Protein AF-A0A7J4ENN1-F1 (afdb_monomer_lite)

Radius of gyration: 19.45 Å; chains: 1; bounding box: 47×39×55 Å

Structure (mmCIF, N/CA/C/O backbone):
data_AF-A0A7J4ENN1-F1
#
_entry.id   AF-A0A7J4ENN1-F1
#
loop_
_atom_site.group_PDB
_atom_site.id
_atom_site.type_symbol
_atom_site.label_atom_id
_atom_site.label_alt_id
_atom_site.label_comp_id
_atom_site.label_asym_id
_atom_site.label_entity_id
_atom_site.label_seq_id
_atom_site.pdbx_PDB_ins_code
_atom_site.Cartn_x
_atom_site.Cartn_y
_atom_site.Cartn_z
_atom_site.occupancy
_atom_site.B_iso_or_equiv
_atom_site.auth_seq_id
_atom_site.auth_comp_id
_atom_site.auth_asym_id
_atom_site.auth_atom_id
_atom_site.pdbx_PDB_model_num
ATOM 1 N N . MET A 1 1 ? 5.632 -12.727 13.929 1.00 75.38 1 MET A N 1
ATOM 2 C CA . MET A 1 1 ? 5.053 -11.581 14.674 1.00 75.38 1 MET A CA 1
ATOM 3 C C . MET A 1 1 ? 4.356 -10.708 13.651 1.00 75.38 1 MET A C 1
ATOM 5 O O . MET A 1 1 ? 4.963 -10.473 12.619 1.00 75.38 1 MET A O 1
ATOM 9 N N . VAL A 1 2 ? 3.107 -10.293 13.885 1.00 87.56 2 VAL A N 1
ATOM 10 C CA . VAL A 1 2 ? 2.364 -9.481 12.907 1.00 87.56 2 VAL A CA 1
ATOM 11 C C . VAL A 1 2 ? 2.949 -8.071 12.852 1.00 87.56 2 VAL A C 1
ATOM 13 O O . VAL A 1 2 ? 2.954 -7.356 13.856 1.00 87.56 2 VAL A O 1
ATOM 16 N N . GLU A 1 3 ? 3.435 -7.680 11.679 1.00 94.19 3 GLU A N 1
ATOM 17 C CA . GLU A 1 3 ? 3.900 -6.323 11.399 1.00 94.19 3 GLU A CA 1
ATOM 18 C C . GLU A 1 3 ? 2.775 -5.477 10.793 1.00 94.19 3 GLU A C 1
ATOM 20 O O . GLU A 1 3 ? 1.912 -5.980 10.073 1.00 94.19 3 GLU A O 1
ATOM 25 N N . ILE A 1 4 ? 2.760 -4.184 11.121 1.00 94.75 4 ILE A N 1
ATOM 26 C CA . ILE A 1 4 ? 1.664 -3.270 10.779 1.00 94.75 4 ILE A CA 1
ATOM 27 C C . ILE A 1 4 ? 1.896 -2.699 9.377 1.00 94.75 4 ILE A C 1
ATOM 29 O O . ILE A 1 4 ? 2.812 -1.898 9.196 1.00 94.75 4 ILE A O 1
ATOM 33 N N . GLY A 1 5 ? 1.036 -3.060 8.421 1.00 92.81 5 GLY A N 1
ATOM 34 C CA . GLY A 1 5 ? 1.006 -2.472 7.078 1.00 92.81 5 GLY A CA 1
ATOM 35 C C . GLY A 1 5 ? 0.068 -1.267 6.993 1.00 92.81 5 GLY A C 1
ATOM 36 O O . GLY A 1 5 ? 0.469 -0.194 6.535 1.00 92.81 5 GLY A O 1
ATOM 37 N N . ARG A 1 6 ? -1.170 -1.421 7.490 1.00 94.12 6 ARG A N 1
ATOM 38 C CA . ARG A 1 6 ? -2.202 -0.364 7.572 1.00 94.12 6 ARG A CA 1
ATOM 39 C C . ARG A 1 6 ? -3.059 -0.525 8.830 1.00 94.12 6 ARG A C 1
ATOM 41 O O . ARG A 1 6 ? -3.143 -1.624 9.380 1.00 94.12 6 ARG A O 1
ATOM 48 N N . VAL A 1 7 ? -3.694 0.559 9.284 1.00 94.75 7 VAL A N 1
ATOM 49 C CA . VAL A 1 7 ? -4.575 0.560 10.465 1.00 94.75 7 VAL A CA 1
ATOM 50 C C . VAL A 1 7 ? -5.894 1.253 10.143 1.00 94.75 7 VAL A C 1
ATOM 52 O O . VAL A 1 7 ? -5.899 2.399 9.718 1.00 94.75 7 VAL A O 1
ATOM 55 N N . PHE A 1 8 ? -7.008 0.583 10.415 1.00 93.62 8 PHE A N 1
ATOM 56 C CA . PHE A 1 8 ? -8.352 1.145 10.329 1.00 93.62 8 PHE A CA 1
ATOM 57 C C . PHE A 1 8 ? -8.916 1.322 11.735 1.00 93.62 8 PHE A C 1
ATOM 59 O O . PHE A 1 8 ? -8.954 0.367 12.518 1.00 93.62 8 PHE A O 1
ATOM 66 N N . PHE A 1 9 ? -9.326 2.543 12.065 1.00 91.62 9 PHE A N 1
ATOM 67 C CA . PHE A 1 9 ? -9.864 2.889 13.377 1.00 91.62 9 PHE A CA 1
ATOM 68 C C . PHE A 1 9 ? -11.388 2.808 13.369 1.00 91.62 9 PHE A C 1
ATOM 70 O O . PHE A 1 9 ? -12.033 3.322 12.460 1.00 91.62 9 PHE A O 1
ATOM 77 N N . TYR A 1 10 ? -11.956 2.203 14.410 1.00 88.44 10 TYR A N 1
ATOM 78 C CA . TYR A 1 10 ? -13.399 2.125 14.622 1.00 88.44 10 TYR A CA 1
ATOM 79 C C . TYR A 1 10 ? -13.702 2.807 15.963 1.00 88.44 10 TYR A C 1
ATOM 81 O O . TYR A 1 10 ? -13.687 2.138 17.006 1.00 88.44 10 TYR A O 1
ATOM 89 N N . PRO A 1 11 ? -13.856 4.146 15.966 1.00 78.75 11 PRO A N 1
ATOM 90 C CA . PRO A 1 11 ? -14.227 4.877 17.171 1.00 78.75 11 PRO A CA 1
ATOM 91 C C . PRO A 1 11 ? -15.642 4.494 17.633 1.00 78.75 11 PRO A C 1
ATOM 93 O O . PRO A 1 11 ? -16.428 3.938 16.864 1.00 78.75 11 PRO A O 1
ATOM 96 N N . GLU A 1 12 ? -15.953 4.760 18.902 1.00 77.44 12 GLU A N 1
ATOM 97 C CA . GLU A 1 12 ? -17.302 4.560 19.446 1.00 77.44 12 GLU A CA 1
ATOM 98 C C . GLU A 1 12 ? -18.252 5.712 19.050 1.00 77.44 12 GLU A C 1
ATOM 100 O O . GLU A 1 12 ? -18.162 6.269 17.958 1.00 77.44 12 GLU A O 1
ATOM 105 N N . LYS A 1 13 ? -19.208 6.064 19.926 1.00 69.50 13 LYS A N 1
ATOM 106 C CA . LYS A 1 13 ? -20.207 7.117 19.686 1.00 69.50 13 LYS A CA 1
ATOM 107 C C . LYS A 1 13 ? -19.583 8.493 19.440 1.00 69.50 13 LYS A C 1
ATOM 109 O O . LYS A 1 13 ? -20.187 9.300 18.740 1.00 69.50 13 LYS A O 1
ATOM 114 N N . ASP A 1 14 ? -18.405 8.755 20.005 1.00 77.94 14 ASP A N 1
ATOM 115 C CA . ASP A 1 14 ? -17.613 9.949 19.730 1.00 77.94 14 ASP A CA 1
ATOM 116 C C . ASP A 1 14 ? -16.325 9.582 18.975 1.00 77.94 14 ASP A C 1
ATOM 118 O O . ASP A 1 14 ? -15.727 8.528 19.196 1.00 77.94 14 ASP A O 1
ATOM 122 N N . LYS A 1 15 ? -15.874 10.461 18.069 1.00 79.88 15 LYS A N 1
ATOM 123 C CA . LYS A 1 15 ? -14.649 10.233 17.280 1.00 79.88 15 LYS A CA 1
ATOM 124 C C . LYS A 1 15 ? -13.360 10.263 18.126 1.00 79.88 15 LYS A C 1
ATOM 126 O O . LYS A 1 15 ? -12.289 9.905 17.638 1.00 79.88 15 LYS A O 1
ATOM 131 N N . ARG A 1 16 ? -13.466 10.676 19.395 1.00 82.00 16 ARG A N 1
ATOM 132 C CA . ARG A 1 16 ? -12.363 10.840 20.355 1.00 82.00 16 ARG A CA 1
ATOM 133 C C . ARG A 1 16 ? -12.063 9.560 21.136 1.00 82.00 16 ARG A C 1
ATOM 135 O O . ARG A 1 16 ? -10.997 9.481 21.748 1.00 82.00 16 ARG A O 1
ATOM 142 N N . THR A 1 17 ? -12.952 8.570 21.097 1.00 84.75 17 THR A N 1
ATOM 143 C CA . THR A 1 17 ? -12.864 7.334 21.876 1.00 84.75 17 THR A CA 1
ATOM 144 C C . THR A 1 17 ? -12.656 6.134 20.964 1.00 84.75 17 THR A C 1
ATOM 146 O O . THR A 1 17 ? -13.520 5.761 20.175 1.00 84.75 17 THR A O 1
ATOM 149 N N . LEU A 1 18 ? -11.493 5.497 21.095 1.00 86.38 18 LEU A N 1
ATOM 150 C CA . LEU A 1 18 ? -11.112 4.302 20.352 1.00 86.38 18 LEU A CA 1
ATOM 151 C C . LEU A 1 18 ? -11.331 3.052 21.208 1.00 86.38 18 LEU A C 1
ATOM 153 O O . LEU A 1 18 ? -10.805 2.961 22.314 1.00 86.38 18 LEU A O 1
ATOM 157 N N . ASN A 1 19 ? -12.038 2.059 20.671 1.00 88.06 19 ASN A N 1
ATOM 158 C CA . ASN A 1 19 ? -12.215 0.749 21.314 1.00 88.06 19 ASN A CA 1
ATOM 159 C C . ASN A 1 19 ? -11.665 -0.392 20.443 1.00 88.06 19 ASN A C 1
ATOM 161 O O . ASN A 1 19 ? -10.994 -1.305 20.931 1.00 88.06 19 ASN A O 1
ATOM 165 N N . LYS A 1 20 ? -11.879 -0.300 19.127 1.00 91.62 20 LYS A N 1
ATOM 166 C CA . LYS A 1 20 ? -11.462 -1.317 18.164 1.00 91.62 20 LYS A CA 1
ATOM 167 C C . LYS A 1 20 ? -10.619 -0.705 17.055 1.00 91.62 20 LYS A C 1
ATOM 169 O O . LYS A 1 20 ? -10.899 0.378 16.546 1.00 91.62 20 LYS A O 1
ATOM 174 N N . LEU A 1 21 ? -9.614 -1.457 16.629 1.00 93.75 21 LEU A N 1
ATOM 175 C CA . LEU A 1 21 ? -8.883 -1.194 15.398 1.00 93.75 21 LEU A CA 1
ATOM 176 C C . LEU A 1 21 ? -8.700 -2.485 14.601 1.00 93.75 21 LEU A C 1
ATOM 178 O O . LEU A 1 21 ? -8.684 -3.582 15.160 1.00 93.75 21 LEU A O 1
ATOM 182 N N . THR A 1 22 ? -8.557 -2.344 13.290 1.00 95.56 22 THR A N 1
ATOM 183 C CA . THR A 1 22 ? -8.147 -3.431 12.399 1.00 95.56 22 THR A CA 1
ATOM 184 C C . THR A 1 22 ? -6.773 -3.120 11.834 1.00 95.56 22 THR A C 1
ATOM 186 O O . THR A 1 22 ? -6.542 -2.017 11.353 1.00 95.56 22 THR A O 1
ATOM 189 N N . VAL A 1 23 ? -5.861 -4.082 11.896 1.00 96.38 23 VAL A N 1
ATOM 190 C CA . VAL A 1 23 ? -4.513 -3.982 11.331 1.00 96.38 23 VAL A CA 1
ATOM 191 C C . VAL A 1 23 ? -4.427 -4.911 10.138 1.00 96.38 23 VAL A C 1
ATOM 193 O O . VAL A 1 23 ? -4.571 -6.116 10.314 1.00 96.38 23 VAL A O 1
ATOM 196 N N . VAL A 1 24 ? -4.163 -4.365 8.955 1.00 96.81 24 VAL A N 1
ATOM 197 C CA . VAL A 1 24 ? -3.751 -5.161 7.791 1.00 96.81 24 VAL A CA 1
ATOM 198 C C . VAL A 1 24 ? -2.256 -5.423 7.910 1.00 96.81 24 VAL A C 1
ATOM 200 O O . VAL A 1 24 ? -1.486 -4.509 8.239 1.00 96.81 24 VAL A O 1
ATOM 203 N N . THR A 1 25 ? -1.852 -6.675 7.706 1.00 96.94 25 THR A N 1
ATOM 204 C CA . THR A 1 25 ? -0.452 -7.068 7.887 1.00 96.94 25 THR A CA 1
ATOM 205 C C . THR A 1 25 ? 0.441 -6.447 6.814 1.00 96.94 25 THR A C 1
ATOM 207 O O . THR A 1 25 ? 0.027 -6.256 5.672 1.00 96.94 25 THR A O 1
ATOM 210 N N . LEU A 1 26 ? 1.680 -6.121 7.182 1.00 96.75 26 LEU A N 1
ATOM 211 C CA . LEU A 1 26 ? 2.666 -5.624 6.223 1.00 96.75 26 LEU A CA 1
ATOM 212 C C . LEU A 1 26 ? 2.965 -6.666 5.135 1.00 96.75 26 LEU A C 1
ATOM 214 O O . LEU A 1 26 ? 3.019 -6.333 3.959 1.00 96.75 26 LEU A O 1
ATOM 218 N N . GLU A 1 27 ? 3.086 -7.933 5.527 1.00 96.19 27 GLU A N 1
ATOM 219 C CA . GLU A 1 27 ? 3.383 -9.029 4.606 1.00 96.19 27 GLU A CA 1
ATOM 220 C C . GLU A 1 27 ? 2.311 -9.180 3.517 1.00 96.19 27 GLU A C 1
ATOM 222 O O . GLU A 1 27 ? 2.652 -9.287 2.338 1.00 96.19 27 GLU A O 1
ATOM 227 N N . CYS A 1 28 ? 1.018 -9.162 3.871 1.00 96.50 28 CYS A N 1
ATOM 228 C CA . CYS A 1 28 ? -0.032 -9.280 2.857 1.00 96.50 28 CYS A CA 1
ATOM 229 C C . CYS A 1 28 ? -0.103 -8.050 1.952 1.00 96.50 28 CYS A C 1
ATOM 231 O O . CYS A 1 28 ? -0.360 -8.199 0.760 1.00 96.50 28 CYS A O 1
ATOM 233 N N . HIS A 1 29 ? 0.163 -6.859 2.497 1.00 97.25 29 HIS A N 1
ATOM 234 C CA . HIS A 1 29 ? 0.253 -5.635 1.713 1.00 97.25 29 HIS A CA 1
ATOM 235 C C . HIS A 1 29 ? 1.340 -5.771 0.633 1.00 97.25 29 HIS A C 1
ATOM 237 O O . HIS A 1 29 ? 1.034 -5.693 -0.555 1.00 97.25 29 HIS A O 1
ATOM 243 N N . SER A 1 30 ? 2.576 -6.101 1.019 1.00 97.31 30 SER A N 1
ATOM 244 C CA . SER A 1 30 ? 3.685 -6.279 0.073 1.00 97.31 30 SER A CA 1
ATOM 245 C C . SER A 1 30 ? 3.413 -7.381 -0.959 1.00 97.31 30 SER A C 1
ATOM 247 O O . SER A 1 30 ? 3.687 -7.183 -2.140 1.00 97.31 30 SER A O 1
ATOM 249 N N . LYS A 1 31 ? 2.808 -8.511 -0.558 1.00 98.06 31 LYS A N 1
ATOM 250 C CA . LYS A 1 31 ? 2.417 -9.595 -1.485 1.00 98.06 31 LYS A CA 1
ATOM 251 C C . LYS A 1 31 ? 1.337 -9.171 -2.482 1.00 98.06 31 LYS A C 1
ATOM 253 O O . LYS A 1 31 ? 1.372 -9.591 -3.637 1.00 98.06 31 LYS A O 1
ATOM 258 N N . ASN A 1 32 ? 0.361 -8.370 -2.055 1.00 98.44 32 ASN A N 1
ATOM 259 C CA . ASN A 1 32 ? -0.663 -7.846 -2.956 1.00 98.44 32 ASN A CA 1
ATOM 260 C C . ASN A 1 32 ? -0.055 -6.854 -3.950 1.00 98.44 32 ASN A C 1
ATOM 262 O O . ASN A 1 32 ? -0.333 -6.972 -5.140 1.00 98.44 32 ASN A O 1
ATOM 266 N N . VAL A 1 33 ? 0.811 -5.940 -3.500 1.00 98.25 33 VAL A N 1
ATOM 267 C CA . VAL A 1 33 ? 1.513 -5.002 -4.394 1.00 98.25 33 VAL A CA 1
ATOM 268 C C . VAL A 1 33 ? 2.385 -5.755 -5.399 1.00 98.25 33 VAL A C 1
ATOM 270 O O . VAL A 1 33 ? 2.302 -5.485 -6.593 1.00 98.25 33 VAL A O 1
ATOM 273 N N . GLU A 1 34 ? 3.150 -6.756 -4.958 1.00 98.06 34 GLU A N 1
ATOM 274 C CA . GLU A 1 34 ? 3.925 -7.628 -5.849 1.00 98.06 34 GLU A CA 1
ATOM 275 C C . GLU A 1 34 ? 3.034 -8.329 -6.888 1.00 98.06 34 GLU A C 1
ATOM 277 O O . GLU A 1 34 ? 3.353 -8.336 -8.076 1.00 98.06 34 GLU A O 1
ATOM 282 N N . LYS A 1 35 ? 1.893 -8.886 -6.463 1.00 97.88 35 LYS A N 1
ATOM 283 C CA . LYS A 1 35 ? 0.926 -9.530 -7.363 1.00 97.88 35 LYS A CA 1
ATOM 284 C C . LYS A 1 35 ? 0.377 -8.550 -8.404 1.00 97.88 35 LYS A C 1
ATOM 286 O O . LYS A 1 35 ? 0.193 -8.932 -9.557 1.00 97.88 35 LYS A O 1
ATOM 291 N N . LEU A 1 36 ? 0.092 -7.308 -8.012 1.00 97.12 36 LEU A N 1
ATOM 292 C CA . LEU A 1 36 ? -0.371 -6.268 -8.933 1.00 97.12 36 LEU A CA 1
ATOM 293 C C . LEU A 1 36 ? 0.726 -5.884 -9.933 1.00 97.12 36 LEU A C 1
ATOM 295 O O . LEU A 1 36 ? 0.449 -5.813 -11.129 1.00 97.12 36 LEU A O 1
ATOM 299 N N . VAL A 1 37 ? 1.967 -5.731 -9.465 1.00 95.75 37 VAL A N 1
ATOM 300 C CA . VAL A 1 37 ? 3.148 -5.488 -10.305 1.00 95.75 37 VAL A CA 1
ATOM 301 C C . VAL A 1 37 ? 3.341 -6.605 -11.334 1.00 95.75 37 VAL A C 1
ATOM 303 O O . VAL A 1 37 ? 3.522 -6.324 -12.514 1.00 95.75 37 VAL A O 1
ATOM 306 N N . ASP A 1 38 ? 3.258 -7.872 -10.923 1.00 94.69 38 ASP A N 1
ATOM 307 C CA . ASP A 1 38 ? 3.404 -9.026 -11.824 1.00 94.69 38 ASP A CA 1
ATOM 308 C C . ASP A 1 38 ? 2.331 -9.051 -12.928 1.00 94.69 38 ASP A C 1
ATOM 310 O O . ASP A 1 38 ? 2.594 -9.412 -14.078 1.00 94.69 38 ASP A O 1
ATOM 314 N N . LYS A 1 39 ? 1.117 -8.596 -12.599 1.00 93.62 39 LYS A N 1
ATOM 315 C CA . LYS A 1 39 ? -0.022 -8.537 -13.526 1.00 93.62 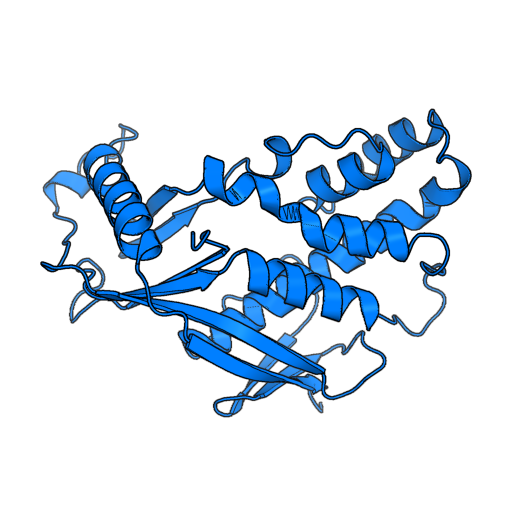39 LYS A CA 1
ATOM 316 C C . LYS A 1 39 ? -0.097 -7.234 -14.321 1.00 93.62 39 LYS A C 1
ATOM 318 O O . LYS A 1 39 ? -0.993 -7.095 -15.166 1.00 93.62 39 LYS A O 1
ATOM 323 N N . TRP A 1 40 ? 0.812 -6.292 -14.076 1.00 92.25 40 TRP A N 1
ATOM 324 C CA . TRP A 1 40 ? 0.822 -4.987 -14.720 1.00 92.25 40 TRP A CA 1
ATOM 325 C C . TRP A 1 40 ? 1.045 -5.103 -16.231 1.00 92.25 40 TRP A C 1
ATOM 327 O O . TRP A 1 40 ? 1.898 -5.847 -16.727 1.00 92.25 40 TRP A O 1
ATOM 337 N N . ARG A 1 41 ? 0.242 -4.360 -16.992 1.00 82.50 41 ARG A N 1
ATOM 338 C CA . ARG A 1 41 ? 0.398 -4.160 -18.433 1.00 82.50 41 ARG A CA 1
ATOM 339 C C . ARG A 1 41 ? -0.316 -2.893 -18.853 1.00 82.50 41 ARG A C 1
ATOM 341 O O . ARG A 1 41 ? -1.482 -2.924 -19.251 1.00 82.50 41 ARG A O 1
ATOM 348 N N . LEU A 1 42 ? 0.429 -1.801 -18.901 1.00 66.44 42 LEU A N 1
ATOM 349 C CA . LEU A 1 42 ? 0.018 -0.678 -19.727 1.00 66.44 42 LEU A CA 1
ATOM 350 C C . LEU A 1 42 ? 0.048 -1.135 -21.195 1.00 66.44 42 LEU A C 1
ATOM 352 O O . LEU A 1 42 ? 1.079 -1.549 -21.717 1.00 66.44 42 LEU A O 1
ATOM 356 N N . LYS A 1 43 ? -1.120 -1.162 -21.844 1.00 50.34 43 LYS A N 1
ATOM 357 C CA . LYS A 1 43 ? -1.219 -1.293 -23.304 1.00 50.34 43 LYS A CA 1
ATOM 358 C C . LYS A 1 43 ? -0.897 0.072 -23.925 1.00 50.34 43 LYS A C 1
ATOM 360 O O . LYS A 1 43 ? -1.439 1.072 -23.467 1.00 50.34 43 LYS A O 1
ATOM 365 N N . GLY A 1 44 ? -0.096 0.092 -24.989 1.00 53.19 44 GLY A N 1
ATOM 366 C CA . GLY A 1 44 ? 0.351 1.314 -25.675 1.00 53.19 44 GLY A CA 1
ATOM 367 C C . GLY A 1 44 ? 1.867 1.481 -25.574 1.00 53.19 44 GLY A C 1
ATOM 368 O O . GLY A 1 44 ? 2.487 0.743 -24.817 1.00 53.19 44 GLY A O 1
ATOM 369 N N . ASP A 1 45 ? 2.443 2.413 -26.337 1.00 47.22 45 ASP A N 1
ATOM 370 C CA . ASP A 1 45 ? 3.890 2.660 -26.545 1.00 47.22 45 ASP A CA 1
ATOM 371 C C . ASP A 1 45 ? 4.684 3.104 -25.289 1.00 47.22 45 ASP A C 1
ATOM 373 O O . ASP A 1 45 ? 5.655 3.856 -25.365 1.00 47.22 45 ASP A O 1
ATOM 377 N N . VAL A 1 46 ? 4.266 2.663 -24.105 1.00 58.78 46 VAL A N 1
ATOM 378 C CA . VAL A 1 46 ? 4.973 2.830 -22.839 1.00 58.78 46 VAL A CA 1
ATOM 379 C C . VAL A 1 46 ? 6.085 1.783 -22.792 1.00 58.78 46 VAL A C 1
ATOM 381 O O . VAL A 1 46 ? 5.845 0.606 -23.052 1.00 58.78 46 VAL A O 1
ATOM 384 N N . GLN A 1 47 ? 7.307 2.232 -22.510 1.00 66.50 47 GLN A N 1
ATOM 385 C CA . GLN A 1 47 ? 8.535 1.436 -22.537 1.00 66.50 47 GLN A CA 1
ATOM 386 C C . GLN A 1 47 ? 8.373 0.057 -21.874 1.00 66.50 47 GLN A C 1
ATOM 388 O O . GLN A 1 47 ? 7.795 -0.061 -20.793 1.00 66.50 47 GLN A O 1
ATOM 393 N N . ASP A 1 48 ? 8.892 -0.985 -22.529 1.00 73.06 48 ASP A N 1
ATOM 394 C CA . ASP A 1 48 ? 8.816 -2.360 -22.039 1.00 73.06 48 ASP A CA 1
ATOM 395 C C . ASP A 1 48 ? 9.584 -2.514 -20.715 1.00 73.06 48 ASP A C 1
ATOM 397 O O . ASP A 1 48 ? 10.816 -2.472 -20.689 1.00 73.06 48 ASP A O 1
ATOM 401 N N . ILE A 1 49 ? 8.850 -2.709 -19.616 1.00 82.69 49 ILE A N 1
ATOM 402 C CA . ILE A 1 49 ? 9.411 -2.984 -18.285 1.00 82.69 49 ILE A CA 1
ATOM 403 C C . ILE A 1 49 ? 9.800 -4.460 -18.095 1.00 82.69 49 ILE A C 1
ATOM 405 O O . ILE A 1 49 ? 10.204 -4.857 -17.004 1.00 82.69 49 ILE A O 1
ATOM 409 N N . SER A 1 50 ? 9.699 -5.310 -19.126 1.00 84.44 50 SER A N 1
ATOM 410 C CA . SER A 1 50 ? 10.057 -6.732 -19.021 1.00 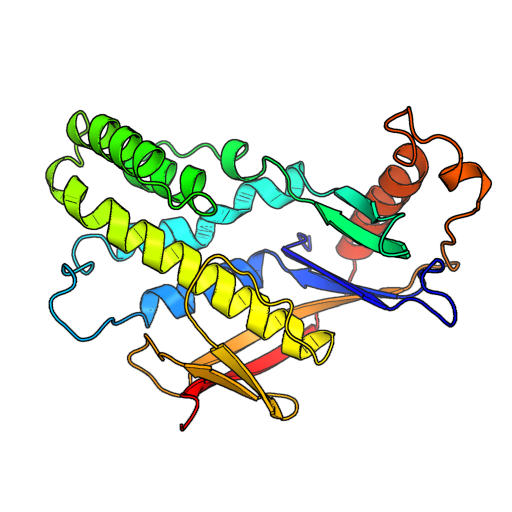84.44 50 SER A CA 1
ATOM 411 C C . SER A 1 50 ? 11.510 -6.925 -18.568 1.00 84.44 50 SER A C 1
ATOM 413 O O . SER A 1 50 ? 11.769 -7.770 -17.707 1.00 84.44 50 SER A O 1
ATOM 415 N N . ALA A 1 51 ? 12.424 -6.075 -19.049 1.00 87.62 51 ALA A N 1
ATOM 416 C CA . ALA A 1 51 ? 13.851 -6.098 -18.726 1.00 87.62 51 ALA A CA 1
ATOM 417 C C . ALA A 1 51 ? 14.156 -5.851 -17.236 1.00 87.62 51 ALA A C 1
ATOM 419 O O . ALA A 1 51 ? 15.149 -6.358 -16.718 1.00 87.62 51 ALA A O 1
ATOM 420 N N . THR A 1 52 ? 13.295 -5.112 -16.533 1.00 93.25 52 THR A N 1
ATOM 421 C CA . THR A 1 52 ? 13.450 -4.757 -15.113 1.00 93.25 52 THR A CA 1
ATOM 422 C C . THR A 1 52 ? 12.393 -5.401 -14.217 1.00 93.25 52 THR A C 1
ATOM 424 O O . THR A 1 52 ? 12.379 -5.161 -13.011 1.00 93.25 52 THR A O 1
ATOM 427 N N . SER A 1 53 ? 11.542 -6.269 -14.769 1.00 92.50 53 SER A N 1
ATOM 428 C CA . SER A 1 53 ? 10.385 -6.851 -14.078 1.00 92.50 53 SER A CA 1
ATOM 429 C C . SER A 1 53 ? 10.731 -7.529 -12.748 1.00 92.50 53 SER A C 1
ATOM 431 O O . SER A 1 53 ? 10.059 -7.300 -11.744 1.00 92.50 53 SER A O 1
ATOM 433 N N . GLU A 1 54 ? 11.811 -8.309 -12.699 1.00 95.12 54 GLU A N 1
ATOM 434 C CA . GLU A 1 54 ? 12.247 -8.972 -11.465 1.00 95.12 54 GLU A CA 1
ATOM 435 C C . GLU A 1 54 ? 12.788 -7.979 -10.426 1.00 95.12 54 GLU A C 1
ATOM 437 O O . GLU A 1 54 ? 12.562 -8.156 -9.229 1.00 95.12 54 GLU A O 1
ATOM 442 N N . LEU A 1 55 ? 13.424 -6.885 -10.865 1.00 95.88 55 LEU A N 1
ATOM 443 C CA . LEU A 1 55 ? 13.837 -5.803 -9.968 1.00 95.88 55 LEU A CA 1
ATOM 444 C C . LEU A 1 55 ? 12.619 -5.068 -9.403 1.00 95.88 55 LEU A C 1
ATOM 446 O O . LEU A 1 55 ? 12.564 -4.773 -8.212 1.00 95.88 55 LEU A O 1
ATOM 450 N N . LEU A 1 56 ? 11.617 -4.804 -10.236 1.00 96.62 56 LEU A N 1
ATOM 451 C CA . LEU A 1 56 ? 10.392 -4.139 -9.815 1.00 96.62 56 LEU A CA 1
ATOM 452 C C . LEU A 1 56 ? 9.589 -4.988 -8.815 1.00 96.62 56 LEU A C 1
ATOM 454 O O . LEU A 1 56 ? 9.147 -4.467 -7.790 1.00 96.62 56 LEU A O 1
ATOM 458 N N . LYS A 1 57 ? 9.451 -6.300 -9.050 1.00 97.38 57 LYS A N 1
ATOM 459 C CA . LYS A 1 57 ? 8.824 -7.229 -8.089 1.00 97.38 57 LYS A CA 1
ATOM 460 C C . LYS A 1 57 ? 9.573 -7.261 -6.764 1.00 97.38 57 LYS A C 1
ATOM 462 O O . LYS A 1 57 ? 8.959 -7.219 -5.701 1.00 97.38 57 LYS A O 1
ATOM 467 N N . GLU A 1 58 ? 10.900 -7.297 -6.814 1.00 97.75 58 GLU A N 1
ATOM 468 C CA . GLU A 1 58 ? 11.720 -7.280 -5.607 1.00 97.75 58 GLU A CA 1
ATOM 469 C C . GLU A 1 58 ? 11.593 -5.954 -4.842 1.00 97.75 58 GLU A C 1
ATOM 471 O O . GLU A 1 58 ? 11.484 -5.952 -3.613 1.00 97.75 58 GLU A O 1
ATOM 476 N N . ALA A 1 59 ? 11.520 -4.825 -5.551 1.00 97.50 59 ALA A N 1
ATOM 477 C CA . ALA A 1 59 ? 11.216 -3.535 -4.943 1.00 97.50 59 ALA A CA 1
ATOM 478 C C . ALA A 1 59 ? 9.822 -3.541 -4.293 1.00 97.50 59 ALA A C 1
ATOM 480 O O . ALA A 1 59 ? 9.699 -3.120 -3.146 1.00 97.50 59 ALA A O 1
ATOM 481 N N . ALA A 1 60 ? 8.798 -4.094 -4.952 1.00 97.94 60 ALA A N 1
ATOM 482 C CA . ALA A 1 60 ? 7.450 -4.231 -4.393 1.00 97.94 60 ALA A CA 1
ATOM 483 C C . ALA A 1 60 ? 7.425 -5.051 -3.094 1.00 97.94 60 ALA A C 1
ATOM 485 O O . ALA A 1 60 ? 6.788 -4.643 -2.121 1.00 97.94 60 ALA A O 1
ATOM 486 N N . ARG A 1 61 ? 8.191 -6.146 -3.021 1.00 97.12 61 ARG A N 1
ATOM 487 C CA . ARG A 1 61 ? 8.336 -6.940 -1.788 1.00 97.12 61 ARG A CA 1
ATOM 488 C C . ARG A 1 61 ? 8.961 -6.151 -0.638 1.00 97.12 61 ARG A C 1
ATOM 490 O O . ARG A 1 61 ? 8.646 -6.419 0.516 1.00 97.12 61 ARG A O 1
ATOM 497 N N . LYS A 1 62 ? 9.858 -5.208 -0.940 1.00 96.56 62 LYS A N 1
ATOM 498 C CA . LYS A 1 62 ? 10.726 -4.548 0.050 1.00 96.56 62 LYS A CA 1
ATOM 499 C C . LYS A 1 62 ? 10.386 -3.091 0.361 1.00 96.56 62 LYS A C 1
ATOM 501 O O . LYS A 1 62 ? 10.907 -2.577 1.354 1.00 96.56 62 LYS A O 1
ATOM 506 N N . HIS A 1 63 ? 9.563 -2.423 -0.452 1.00 96.44 63 HIS A N 1
ATOM 507 C CA . HIS A 1 63 ? 9.383 -0.962 -0.424 1.00 96.44 63 HIS A CA 1
ATOM 508 C C . HIS A 1 63 ? 9.023 -0.413 0.966 1.00 96.44 63 HIS A C 1
ATOM 510 O O . HIS A 1 63 ? 9.502 0.647 1.372 1.00 96.44 63 HIS A O 1
ATOM 516 N N . ASP A 1 64 ? 8.282 -1.207 1.735 1.00 96.62 64 ASP A N 1
ATOM 517 C CA . ASP A 1 64 ? 7.766 -0.850 3.047 1.00 96.62 64 ASP A CA 1
ATOM 518 C C . ASP A 1 64 ? 8.461 -1.526 4.239 1.00 96.62 64 ASP A C 1
ATOM 520 O O . ASP A 1 64 ? 8.025 -1.371 5.383 1.00 96.62 64 ASP A O 1
ATOM 524 N N . ASN A 1 65 ? 9.591 -2.210 4.036 1.00 95.50 65 ASN A N 1
ATOM 525 C CA . ASN A 1 65 ? 10.322 -2.898 5.117 1.00 95.50 65 ASN A CA 1
ATOM 526 C C . ASN A 1 65 ? 10.789 -1.961 6.251 1.00 95.50 65 ASN A C 1
ATOM 528 O O . ASN A 1 65 ? 11.165 -2.412 7.334 1.00 95.50 65 ASN A O 1
ATOM 532 N N . GLY A 1 66 ? 10.758 -0.645 6.018 1.00 94.50 66 GLY A N 1
ATOM 533 C CA . GLY A 1 66 ? 11.036 0.394 7.007 1.00 94.50 66 GLY A CA 1
ATOM 534 C C . GLY A 1 66 ? 9.844 0.768 7.908 1.00 94.50 66 GLY A C 1
ATOM 535 O O . GLY A 1 66 ? 9.993 1.554 8.855 1.00 94.50 66 GLY A O 1
ATOM 536 N N . LYS A 1 67 ? 8.624 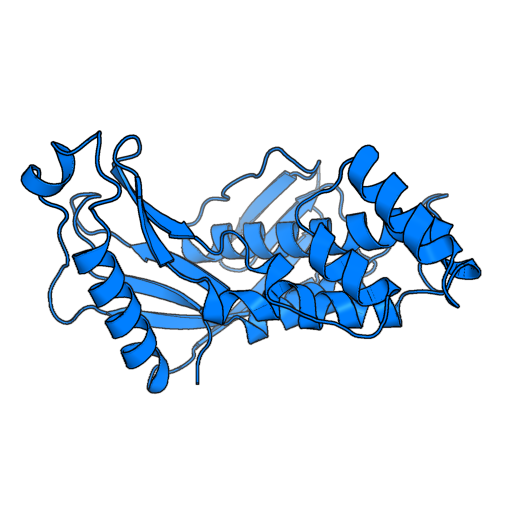0.299 7.601 1.00 94.81 67 LYS A N 1
ATOM 537 C CA . LYS A 1 67 ? 7.401 0.632 8.352 1.00 94.81 67 LYS A CA 1
ATOM 538 C C . LYS A 1 67 ? 7.462 0.181 9.818 1.00 94.81 67 LYS A C 1
ATOM 540 O O . LYS A 1 67 ? 7.118 1.000 10.685 1.00 94.81 67 LYS A O 1
ATOM 545 N N . PRO A 1 68 ? 7.938 -1.037 10.160 1.00 92.69 68 PRO A N 1
ATOM 546 C CA . PRO A 1 68 ? 7.970 -1.511 11.545 1.00 92.69 68 PRO A CA 1
ATOM 547 C C . PRO A 1 68 ? 8.740 -0.582 12.498 1.00 92.69 68 PRO A C 1
ATOM 549 O O . PRO A 1 68 ? 8.321 -0.382 13.650 1.00 92.69 68 PRO A O 1
ATOM 552 N N . GLN A 1 69 ? 9.823 0.043 12.015 1.00 91.00 69 GLN A N 1
ATOM 553 C CA . GLN A 1 69 ? 10.674 0.953 12.790 1.00 91.00 69 GLN A CA 1
ATOM 554 C C . GLN A 1 69 ? 10.089 2.373 12.897 1.00 91.00 69 GLN A C 1
ATOM 556 O O . GLN A 1 69 ? 10.460 3.115 13.809 1.00 91.00 69 GLN A O 1
ATOM 561 N N . LYS A 1 70 ? 9.184 2.776 11.992 1.00 93.19 70 LYS A N 1
ATOM 562 C CA . LYS A 1 70 ? 8.652 4.152 11.922 1.00 93.19 70 LYS A CA 1
ATOM 563 C C . LYS A 1 70 ? 7.191 4.311 12.338 1.00 93.19 70 LYS A C 1
ATOM 565 O O . LYS A 1 70 ? 6.762 5.450 12.511 1.00 93.19 70 LYS A O 1
ATOM 570 N N . PHE A 1 71 ? 6.449 3.218 12.535 1.00 92.94 71 PHE A N 1
ATOM 571 C CA . PHE A 1 71 ? 5.039 3.265 12.937 1.00 92.94 71 PHE A CA 1
ATOM 572 C C . PHE A 1 71 ? 4.800 4.100 14.203 1.00 92.94 71 PHE A C 1
ATOM 574 O O . PHE A 1 71 ? 5.400 3.843 15.254 1.00 92.94 71 PHE A O 1
ATOM 581 N N . LYS A 1 72 ? 3.862 5.050 14.112 1.00 90.25 72 LYS A N 1
ATOM 582 C CA . LYS A 1 72 ? 3.358 5.857 15.231 1.00 90.25 72 LYS A CA 1
ATOM 583 C C . LYS A 1 72 ? 1.857 6.094 15.092 1.00 90.25 72 LYS A C 1
ATOM 585 O O . LYS A 1 72 ? 1.405 6.484 14.017 1.00 90.25 72 LYS A O 1
ATOM 590 N N . LEU A 1 73 ? 1.115 5.955 16.189 1.00 89.88 73 LEU A N 1
ATOM 591 C CA . LEU A 1 73 ? -0.241 6.499 16.305 1.00 89.88 73 LEU A CA 1
ATOM 592 C C . LEU A 1 73 ? -0.191 8.005 16.578 1.00 89.88 73 LEU A C 1
ATOM 594 O O . LEU A 1 73 ? 0.687 8.490 17.297 1.00 89.88 73 LEU A O 1
ATOM 598 N N . LYS A 1 74 ? -1.137 8.738 15.998 1.00 88.50 74 LYS A N 1
ATOM 599 C CA . LYS A 1 74 ? -1.338 10.177 16.181 1.00 88.50 74 LYS A CA 1
ATOM 600 C C . LYS A 1 74 ? -2.842 10.464 16.291 1.00 88.50 74 LYS A C 1
ATOM 602 O O . LYS A 1 74 ? -3.671 9.596 16.028 1.00 88.50 74 LYS A O 1
ATOM 607 N N . TYR A 1 75 ? -3.175 11.688 16.669 1.00 85.44 75 TYR A N 1
ATOM 608 C CA . TYR A 1 75 ? -4.541 12.194 16.652 1.00 85.44 75 TYR A CA 1
ATOM 609 C C . TYR A 1 75 ? -4.554 13.519 15.890 1.00 85.44 75 TYR A C 1
ATOM 611 O O . TYR A 1 75 ? -3.726 14.390 16.170 1.00 85.44 75 TYR A O 1
ATOM 619 N N . ASP A 1 76 ? -5.436 13.635 14.904 1.00 84.69 76 ASP A N 1
ATOM 620 C CA . ASP A 1 76 ? -5.696 14.874 14.184 1.00 84.69 76 ASP A CA 1
ATOM 621 C C . ASP A 1 76 ? -6.781 15.656 14.928 1.00 84.69 76 ASP A C 1
ATOM 623 O O . ASP A 1 76 ? -7.942 15.254 14.976 1.00 84.69 76 ASP A O 1
ATOM 627 N N . PHE A 1 77 ? -6.397 16.782 15.527 1.00 81.56 77 PHE A N 1
ATOM 628 C CA . PHE A 1 77 ? -7.326 17.641 16.261 1.00 81.56 77 PHE A CA 1
ATOM 629 C C . PHE A 1 77 ? -8.239 18.467 15.353 1.00 81.56 77 PHE A C 1
ATOM 631 O O . PHE A 1 77 ? -9.279 18.915 15.820 1.00 81.56 77 PHE A O 1
ATOM 638 N N . LEU A 1 78 ? -7.866 18.689 14.089 1.00 80.56 78 LEU A N 1
ATOM 639 C CA . LEU A 1 78 ? -8.703 19.417 13.135 1.00 80.56 78 LEU A CA 1
ATOM 640 C C . LEU A 1 78 ? -9.823 18.520 12.614 1.00 80.56 78 LEU A C 1
ATOM 642 O O . LEU A 1 78 ? -10.967 18.951 12.522 1.00 80.56 78 LEU A O 1
ATOM 646 N N . GLN A 1 79 ? -9.491 17.271 12.290 1.00 81.62 79 GLN A N 1
ATOM 647 C CA . GLN A 1 79 ? -10.467 16.286 11.811 1.00 81.62 79 GLN A CA 1
ATOM 648 C C . GLN A 1 79 ? -11.161 15.513 12.939 1.00 81.62 79 GLN A C 1
ATOM 650 O O . GLN A 1 79 ? -12.105 14.761 12.684 1.00 81.62 79 GLN A O 1
ATOM 655 N N . GLU A 1 80 ? -10.684 15.700 14.170 1.00 83.75 80 GLU A N 1
ATOM 656 C CA . GLU A 1 80 ? -11.069 14.943 15.356 1.00 83.75 80 GLU A CA 1
ATOM 657 C C . GLU A 1 80 ? -11.015 13.431 15.113 1.00 83.75 80 GLU A C 1
ATOM 659 O O . GLU A 1 80 ? -11.994 12.720 15.322 1.00 83.75 80 GLU A O 1
ATOM 664 N N . SER A 1 81 ? -9.881 12.938 14.615 1.00 85.31 81 SER A N 1
ATOM 665 C CA . SER A 1 81 ? -9.730 11.539 14.214 1.00 85.31 81 SER A CA 1
ATOM 666 C C . SER A 1 81 ? -8.398 10.940 14.660 1.00 85.31 81 SER A C 1
ATOM 668 O O . SER A 1 81 ? -7.360 11.602 14.728 1.00 85.31 81 SER A O 1
ATOM 670 N N . PHE A 1 82 ? -8.408 9.642 14.964 1.00 87.75 82 PHE A N 1
ATOM 671 C CA . PHE A 1 82 ? -7.172 8.878 15.101 1.00 87.75 82 PHE A CA 1
ATOM 672 C C . PHE A 1 82 ? -6.554 8.653 13.725 1.00 87.75 82 PHE A C 1
ATOM 674 O O . PHE A 1 82 ? -7.234 8.233 12.793 1.00 87.75 82 PHE A O 1
ATOM 681 N N . ILE A 1 83 ? -5.248 8.881 13.626 1.00 89.62 83 ILE A N 1
ATOM 682 C CA . ILE A 1 83 ? -4.469 8.620 12.416 1.00 89.62 83 ILE A CA 1
ATOM 683 C C . ILE A 1 83 ? -3.214 7.820 12.781 1.00 89.62 83 ILE A C 1
ATOM 685 O O . ILE A 1 83 ? -2.818 7.711 13.946 1.00 89.62 83 ILE A O 1
ATOM 689 N N . TYR A 1 84 ? -2.532 7.277 11.782 1.00 91.62 84 TYR A N 1
ATOM 690 C CA . TYR A 1 84 ? -1.217 6.667 11.959 1.00 91.62 84 TYR A CA 1
ATOM 691 C C . TYR A 1 84 ? -0.210 7.268 10.984 1.00 91.62 84 TYR A C 1
ATOM 693 O O . TYR A 1 84 ? -0.551 7.973 10.038 1.00 91.62 84 TYR A O 1
ATOM 701 N N . SER A 1 85 ? 1.072 7.032 11.241 1.00 90.62 85 SER A N 1
ATOM 702 C CA . SER A 1 85 ? 2.145 7.558 10.411 1.00 90.62 85 SER A CA 1
ATOM 703 C C . SER A 1 85 ? 3.297 6.572 10.312 1.00 90.62 85 SER A C 1
ATOM 705 O O . SER A 1 85 ? 3.732 6.009 11.316 1.00 90.62 85 SER A O 1
ATOM 707 N N . PHE A 1 86 ? 3.820 6.443 9.095 1.00 93.56 86 PHE A N 1
ATOM 708 C CA . PHE A 1 86 ? 5.079 5.770 8.778 1.00 93.56 86 PHE A CA 1
ATOM 709 C C . PHE A 1 86 ? 6.121 6.765 8.247 1.00 93.56 86 PHE A C 1
ATOM 711 O O . PHE A 1 86 ? 6.971 6.407 7.437 1.00 93.56 86 PHE A O 1
ATOM 718 N N . ALA A 1 87 ? 6.027 8.044 8.629 1.00 90.94 87 ALA A N 1
ATOM 719 C CA . ALA A 1 87 ? 6.877 9.093 8.071 1.00 90.94 87 ALA A CA 1
ATOM 720 C C . ALA A 1 87 ? 8.372 8.717 8.148 1.00 90.94 87 ALA A C 1
ATOM 722 O O . ALA A 1 87 ? 8.896 8.395 9.218 1.00 90.94 87 ALA A O 1
ATOM 723 N N . GLY A 1 88 ? 9.042 8.754 6.992 1.00 92.31 88 GLY A N 1
ATOM 724 C CA . GLY A 1 88 ? 10.460 8.427 6.845 1.00 92.31 88 GLY A CA 1
ATOM 725 C C . GLY A 1 88 ? 10.804 6.934 6.764 1.00 92.31 88 GLY A C 1
ATOM 726 O O . GLY A 1 88 ? 11.986 6.609 6.857 1.00 92.31 88 GLY A O 1
ATOM 727 N N . HIS A 1 89 ? 9.832 6.024 6.606 1.00 94.75 89 HIS A N 1
ATOM 728 C CA . HIS A 1 89 ? 10.106 4.581 6.481 1.00 94.75 89 HIS A CA 1
ATOM 729 C C . HIS A 1 89 ? 10.940 4.237 5.241 1.00 94.75 89 HIS A C 1
ATOM 731 O O . HIS A 1 89 ? 11.869 3.445 5.348 1.00 94.75 89 HIS A O 1
ATOM 737 N N . ARG A 1 90 ? 10.707 4.915 4.113 1.00 91.94 90 ARG A N 1
ATOM 738 C CA . ARG A 1 90 ? 11.480 4.760 2.869 1.00 91.94 90 ARG A CA 1
ATOM 739 C C . ARG A 1 90 ? 12.984 5.038 3.009 1.00 91.94 90 ARG A C 1
ATOM 741 O O . ARG A 1 90 ? 13.770 4.617 2.176 1.00 91.94 90 ARG A O 1
ATOM 748 N N . PHE A 1 91 ? 13.400 5.737 4.070 1.00 92.44 91 PHE A N 1
ATOM 749 C CA . PHE A 1 91 ? 14.812 6.001 4.385 1.00 92.44 91 PHE A CA 1
ATOM 750 C C . PHE A 1 91 ? 15.392 5.039 5.431 1.00 92.44 91 PHE A C 1
ATOM 752 O O . PHE A 1 91 ? 16.556 5.164 5.798 1.00 92.44 91 PHE A O 1
ATOM 759 N N . ALA A 1 92 ? 14.577 4.131 5.973 1.00 90.12 92 ALA A N 1
ATOM 760 C CA . ALA A 1 92 ? 14.994 3.144 6.966 1.00 90.12 92 ALA A CA 1
ATOM 761 C C . ALA A 1 92 ? 15.404 1.804 6.337 1.00 90.12 92 ALA A C 1
ATOM 763 O O . ALA A 1 92 ? 15.926 0.946 7.044 1.00 90.12 92 ALA A O 1
ATOM 764 N N . VAL A 1 93 ? 15.164 1.630 5.036 1.00 83.56 93 VAL A N 1
ATOM 765 C CA . VAL A 1 93 ? 15.587 0.458 4.269 1.00 83.56 93 VAL A CA 1
ATOM 766 C C . VAL A 1 93 ? 16.906 0.787 3.583 1.00 83.56 93 VAL A C 1
ATOM 768 O O . VAL A 1 93 ? 17.018 1.808 2.906 1.00 83.56 93 VAL A O 1
ATOM 771 N N . TYR A 1 94 ? 17.901 -0.073 3.779 1.00 84.44 94 TYR A N 1
ATOM 772 C CA . TYR A 1 94 ? 19.145 -0.045 3.022 1.00 84.44 94 TYR A CA 1
ATOM 773 C C . TYR A 1 94 ? 19.161 -1.242 2.079 1.00 84.44 94 TYR A C 1
ATOM 775 O O . TYR A 1 94 ? 18.950 -2.372 2.516 1.00 84.44 94 TYR A O 1
ATOM 783 N N . GLU A 1 95 ? 19.404 -0.979 0.801 1.00 91.44 95 GLU A N 1
ATOM 784 C CA . GLU A 1 95 ? 19.517 -1.993 -0.240 1.00 91.44 95 GLU A CA 1
ATOM 785 C C . GLU A 1 95 ? 20.820 -1.750 -1.005 1.00 91.44 95 GLU A C 1
ATOM 787 O O . GLU A 1 95 ? 21.098 -0.629 -1.440 1.00 91.44 95 GLU A O 1
ATOM 792 N N . GLU A 1 96 ? 21.643 -2.791 -1.130 1.00 91.69 96 GLU A N 1
ATOM 793 C CA . GLU A 1 96 ? 22.955 -2.688 -1.780 1.00 91.69 96 GLU A CA 1
ATOM 794 C C . GLU A 1 96 ? 22.809 -2.512 -3.288 1.00 91.69 96 GLU A C 1
ATOM 796 O O . GLU A 1 96 ? 23.625 -1.849 -3.930 1.00 91.69 96 GLU A O 1
ATOM 801 N N . HIS A 1 97 ? 21.748 -3.085 -3.858 1.00 94.56 97 HIS A N 1
ATOM 802 C CA . HIS A 1 97 ? 21.441 -2.962 -5.269 1.00 94.56 97 HIS A CA 1
ATOM 803 C C . HIS A 1 97 ? 20.978 -1.525 -5.596 1.00 94.56 97 HIS A C 1
ATOM 805 O O . HIS A 1 97 ? 19.859 -1.151 -5.239 1.00 94.56 97 HIS A O 1
ATOM 811 N N . PRO A 1 98 ? 21.756 -0.713 -6.346 1.00 94.19 98 PRO A N 1
ATOM 812 C CA . PRO A 1 98 ? 21.462 0.705 -6.573 1.00 94.19 98 PRO A CA 1
ATOM 813 C C . PRO A 1 98 ? 20.084 0.964 -7.188 1.00 94.19 98 PRO A C 1
ATOM 815 O O . PRO A 1 98 ? 19.390 1.873 -6.746 1.00 94.19 98 PRO A O 1
ATOM 818 N N . TYR A 1 99 ? 19.670 0.148 -8.164 1.00 96.25 99 TYR A N 1
ATOM 819 C CA . TYR A 1 99 ? 18.348 0.254 -8.795 1.00 96.25 99 TYR A CA 1
ATOM 820 C C . TYR A 1 99 ? 17.196 0.050 -7.798 1.00 96.25 99 TYR A C 1
ATOM 822 O O . TYR A 1 99 ? 16.364 0.939 -7.627 1.00 96.25 99 TYR A O 1
ATOM 830 N N . LEU A 1 100 ? 17.199 -1.077 -7.073 1.00 96.25 100 LEU A N 1
ATOM 831 C CA . LEU A 1 100 ? 16.217 -1.373 -6.027 1.00 96.25 100 LEU A CA 1
ATOM 832 C C . LEU A 1 100 ? 16.208 -0.302 -4.935 1.00 96.25 100 LEU A C 1
ATOM 834 O O . LEU A 1 100 ? 15.145 0.143 -4.519 1.00 96.25 100 LEU A O 1
ATOM 838 N N . ASN A 1 101 ? 17.386 0.156 -4.509 1.00 95.62 101 ASN A N 1
ATOM 839 C CA . ASN A 1 101 ? 17.510 1.203 -3.504 1.00 95.62 101 ASN A CA 1
ATOM 840 C C . ASN A 1 101 ? 16.827 2.505 -3.947 1.00 95.62 101 ASN A C 1
ATOM 842 O O . ASN A 1 101 ? 16.136 3.130 -3.148 1.00 95.62 101 ASN A O 1
ATOM 846 N N . GLN A 1 102 ? 16.977 2.913 -5.212 1.00 96.38 102 GLN A N 1
ATOM 847 C CA . GLN A 1 102 ? 16.285 4.099 -5.725 1.00 96.38 102 GLN A CA 1
ATOM 848 C C . GLN A 1 102 ? 14.765 3.893 -5.786 1.00 96.38 102 GLN A C 1
ATOM 850 O O . GLN A 1 102 ? 14.037 4.766 -5.317 1.00 96.38 102 GLN A O 1
ATOM 855 N N . LEU A 1 103 ? 14.283 2.739 -6.270 1.00 96.75 103 LEU A N 1
ATOM 856 C CA . LEU A 1 103 ? 12.844 2.432 -6.299 1.00 96.75 103 LEU A CA 1
ATOM 857 C C . LEU A 1 103 ? 12.232 2.462 -4.891 1.00 96.75 103 LEU A C 1
ATOM 859 O O . LEU A 1 103 ? 11.265 3.178 -4.644 1.00 96.75 103 LEU A O 1
ATOM 863 N N . ILE A 1 104 ? 12.841 1.751 -3.939 1.00 96.25 104 ILE A N 1
ATOM 864 C CA . ILE A 1 104 ? 12.381 1.686 -2.546 1.00 96.25 104 ILE A CA 1
ATOM 865 C C . ILE A 1 104 ? 12.411 3.069 -1.891 1.00 96.25 104 ILE A C 1
ATOM 867 O O . ILE A 1 104 ? 11.516 3.409 -1.125 1.00 96.25 104 ILE A O 1
ATOM 871 N N . ARG A 1 105 ? 13.410 3.907 -2.172 1.00 95.19 105 ARG A N 1
ATOM 872 C CA . ARG A 1 105 ? 13.483 5.241 -1.560 1.00 95.19 105 ARG A CA 1
ATOM 873 C C . ARG A 1 105 ? 12.480 6.228 -2.146 1.00 95.19 105 ARG A C 1
ATOM 875 O O . ARG A 1 105 ? 12.036 7.118 -1.418 1.00 95.19 105 ARG A O 1
ATOM 882 N N . LEU A 1 106 ? 12.142 6.092 -3.426 1.00 95.38 106 LEU A N 1
ATOM 883 C CA . LEU A 1 106 ? 11.312 7.052 -4.151 1.00 95.38 106 LEU A CA 1
ATOM 884 C C . LEU A 1 106 ? 9.851 6.627 -4.334 1.00 95.38 106 LEU A C 1
ATOM 886 O O . LEU A 1 106 ? 9.096 7.436 -4.846 1.00 95.38 106 LEU A O 1
ATOM 890 N N . HIS A 1 107 ? 9.403 5.454 -3.874 1.00 94.38 107 HIS A N 1
ATOM 891 C CA . HIS A 1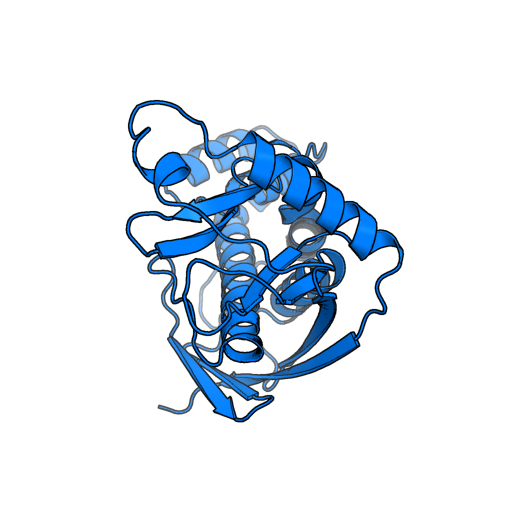 107 ? 8.031 4.936 -4.102 1.00 94.38 107 HIS A CA 1
ATOM 892 C C . HIS A 1 107 ? 6.850 5.795 -3.571 1.00 94.38 107 HIS A C 1
ATOM 894 O O . HIS A 1 107 ? 5.694 5.403 -3.687 1.00 94.38 107 HIS A O 1
ATOM 900 N N . HIS A 1 108 ? 7.125 6.940 -2.946 1.00 90.25 108 HIS A N 1
ATOM 901 C CA . HIS A 1 108 ? 6.137 7.949 -2.533 1.00 90.25 108 HIS A CA 1
ATOM 902 C C . HIS A 1 108 ? 6.513 9.354 -3.047 1.00 90.25 108 HIS A C 1
ATOM 904 O O . HIS A 1 108 ? 6.155 10.366 -2.444 1.00 90.25 108 HIS A O 1
ATOM 910 N N . GLU A 1 109 ? 7.364 9.429 -4.067 1.00 89.44 109 GLU A N 1
ATOM 911 C CA . GLU A 1 109 ? 7.924 10.660 -4.615 1.00 89.44 109 GLU A CA 1
ATOM 912 C C . GLU A 1 109 ? 8.146 10.519 -6.117 1.00 89.44 109 GLU A C 1
ATOM 914 O O . GLU A 1 109 ? 9.263 10.337 -6.608 1.00 89.44 109 GLU A O 1
ATOM 919 N N . PHE A 1 110 ? 7.049 10.673 -6.849 1.00 90.00 110 PHE A N 1
ATOM 920 C CA . PHE A 1 110 ? 7.061 10.788 -8.297 1.00 90.00 110 PHE A CA 1
ATOM 921 C C . PHE A 1 110 ? 7.256 12.245 -8.734 1.00 90.00 110 PHE A C 1
ATOM 923 O O . PHE A 1 110 ? 6.319 12.931 -9.138 1.00 90.00 110 PHE A O 1
ATOM 930 N N . SER A 1 111 ? 8.481 12.757 -8.611 1.00 91.94 111 SER A N 1
ATOM 931 C CA . SER A 1 111 ? 8.824 14.110 -9.070 1.00 91.94 111 SER A CA 1
ATOM 932 C C . SER A 1 111 ? 9.895 14.078 -10.158 1.00 91.94 111 SER A C 1
ATOM 934 O O . SER A 1 111 ? 10.784 13.222 -10.142 1.00 91.94 111 SER A O 1
ATOM 936 N N . VAL A 1 112 ? 9.837 15.034 -11.093 1.00 93.00 112 VAL A N 1
ATOM 937 C CA . VAL A 1 112 ? 10.831 15.171 -12.173 1.00 93.00 112 VAL A CA 1
ATOM 938 C C . VAL A 1 112 ? 12.244 15.302 -11.605 1.00 93.00 112 VAL A C 1
ATOM 940 O O . VAL A 1 112 ? 13.166 14.645 -12.093 1.00 93.00 112 VAL A O 1
ATOM 943 N N . ASP A 1 113 ? 12.414 16.093 -10.545 1.00 95.81 113 ASP A N 1
ATOM 944 C CA . ASP A 1 113 ? 13.714 16.323 -9.913 1.00 95.81 113 ASP A CA 1
ATOM 945 C C . ASP A 1 113 ? 14.275 15.033 -9.303 1.00 95.81 113 ASP A C 1
ATOM 947 O O . ASP A 1 113 ? 15.432 14.676 -9.541 1.00 95.81 113 ASP A O 1
ATOM 951 N N . SER A 1 114 ? 13.447 14.294 -8.563 1.00 94.19 114 SER A N 1
ATOM 952 C CA . SER A 1 114 ? 13.851 13.065 -7.867 1.00 94.19 114 SER A CA 1
ATOM 953 C C . SER A 1 114 ? 14.150 11.936 -8.853 1.00 94.19 114 SER A C 1
ATOM 955 O O . SER A 1 114 ? 15.156 11.239 -8.709 1.00 94.19 114 SER A O 1
ATOM 957 N N . ILE A 1 115 ? 13.343 11.810 -9.911 1.00 96.25 115 ILE A N 1
ATOM 958 C CA . ILE A 1 115 ? 13.582 10.870 -11.012 1.00 96.25 115 ILE A CA 1
ATOM 959 C C . ILE A 1 115 ? 14.889 11.219 -11.731 1.00 96.25 115 ILE A C 1
ATOM 961 O O . ILE A 1 115 ? 15.720 10.341 -11.956 1.00 96.25 115 ILE A O 1
ATOM 965 N N . THR A 1 116 ? 15.124 12.495 -12.043 1.00 96.56 116 THR A N 1
ATOM 966 C CA . THR A 1 116 ? 16.355 12.936 -12.721 1.00 96.56 116 THR A CA 1
ATOM 967 C C . THR A 1 116 ? 17.599 12.639 -11.882 1.00 96.56 116 THR A C 1
ATOM 969 O O . THR A 1 116 ? 18.600 12.133 -12.399 1.00 96.56 116 THR A O 1
ATOM 972 N N . GLN A 1 117 ? 17.537 12.889 -10.571 1.00 96.19 117 GLN A N 1
ATOM 973 C CA . GLN A 1 117 ? 18.620 12.554 -9.646 1.00 96.19 117 GLN A CA 1
ATOM 974 C C . GLN A 1 117 ? 18.872 11.043 -9.581 1.00 96.19 117 GLN A C 1
ATOM 976 O O . GLN A 1 117 ? 20.024 10.614 -9.690 1.00 96.19 117 GLN A O 1
ATOM 981 N N . ALA A 1 118 ? 17.819 10.228 -9.467 1.00 96.00 118 ALA A N 1
ATOM 982 C CA . ALA A 1 118 ? 17.940 8.773 -9.458 1.00 96.00 118 ALA A CA 1
ATOM 983 C C . ALA A 1 118 ? 18.548 8.242 -10.763 1.00 96.00 118 ALA A C 1
ATOM 985 O O . ALA A 1 118 ? 19.519 7.486 -10.715 1.00 96.00 118 ALA A O 1
ATOM 986 N N . LYS A 1 119 ? 18.070 8.705 -11.927 1.00 96.19 119 LYS A N 1
ATOM 987 C CA . LYS A 1 119 ? 18.636 8.351 -13.239 1.00 96.19 119 LYS A CA 1
ATOM 988 C C . LYS A 1 119 ? 20.122 8.704 -13.330 1.00 96.19 119 LYS A C 1
ATOM 990 O O . LYS A 1 119 ? 20.912 7.886 -13.790 1.00 96.19 119 LYS A O 1
ATOM 995 N N . SER A 1 120 ? 20.534 9.871 -12.829 1.00 95.75 120 SER A N 1
ATOM 996 C CA . SER A 1 120 ? 21.948 10.279 -12.786 1.00 95.75 120 SER A CA 1
ATOM 997 C C . SER A 1 120 ? 22.816 9.339 -11.937 1.00 95.75 120 SER A C 1
ATOM 999 O O . SER A 1 120 ? 23.923 8.984 -12.348 1.00 95.75 120 SER A O 1
ATOM 1001 N N . VAL A 1 121 ? 22.315 8.887 -10.780 1.00 94.25 121 VAL A N 1
ATOM 1002 C CA . VAL A 1 121 ? 22.999 7.893 -9.933 1.00 94.25 121 VAL A CA 1
ATOM 1003 C C . VAL A 1 121 ? 23.103 6.543 -10.647 1.00 94.25 121 VAL A C 1
ATOM 1005 O O . VAL A 1 121 ? 24.179 5.946 -10.677 1.00 94.25 121 VAL A O 1
ATOM 1008 N N . LEU A 1 122 ? 22.010 6.075 -11.252 1.00 95.56 122 LEU A N 1
ATOM 1009 C CA . LEU A 1 122 ? 21.957 4.786 -11.943 1.00 95.56 122 LEU A CA 1
ATOM 1010 C C . LEU A 1 122 ? 22.840 4.755 -13.193 1.00 95.56 122 LEU A C 1
ATOM 1012 O O . LEU A 1 122 ? 23.505 3.748 -13.431 1.00 95.56 122 LEU A O 1
ATOM 1016 N N . ASN A 1 123 ? 22.946 5.871 -13.916 1.00 94.62 123 ASN A N 1
ATOM 1017 C CA . ASN A 1 123 ? 23.804 5.995 -15.094 1.00 94.62 123 ASN A CA 1
ATOM 1018 C C . ASN A 1 123 ? 25.304 5.852 -14.770 1.00 94.62 123 ASN A C 1
ATOM 1020 O O . ASN A 1 123 ? 26.102 5.513 -15.636 1.00 94.62 123 ASN A O 1
ATOM 1024 N N . ARG A 1 124 ? 25.700 6.082 -13.510 1.00 92.81 124 ARG A N 1
ATOM 1025 C CA . ARG A 1 124 ? 27.075 5.873 -13.013 1.00 92.81 124 ARG A CA 1
ATOM 1026 C C . ARG A 1 124 ? 27.286 4.491 -12.389 1.00 92.81 124 ARG A C 1
ATOM 1028 O O . ARG A 1 124 ? 28.340 4.231 -11.814 1.00 92.81 124 ARG A O 1
ATOM 1035 N N . SER A 1 125 ? 26.276 3.628 -12.441 1.00 92.38 125 SER A N 1
ATOM 1036 C CA . SER A 1 125 ? 26.303 2.282 -11.876 1.00 92.38 125 SER A CA 1
ATOM 1037 C C . SER A 1 125 ? 26.344 1.226 -12.982 1.00 92.38 125 SER A C 1
ATOM 1039 O O . SER A 1 125 ? 26.196 1.538 -14.160 1.00 92.38 125 SER A O 1
ATOM 1041 N N . LYS A 1 126 ? 26.468 -0.050 -12.604 1.00 91.06 126 LYS A N 1
ATOM 1042 C CA . LYS A 1 126 ? 26.381 -1.187 -13.539 1.00 91.06 126 LYS A CA 1
ATOM 1043 C C . LYS A 1 126 ? 24.981 -1.412 -14.148 1.00 91.06 126 LYS A C 1
ATOM 1045 O O . LYS A 1 126 ? 24.802 -2.387 -14.859 1.00 91.06 126 LYS A O 1
ATOM 1050 N N . TYR A 1 127 ? 24.008 -0.550 -13.845 1.00 90.31 127 TYR A N 1
ATOM 1051 C CA . TYR A 1 127 ? 22.615 -0.623 -14.309 1.00 90.31 127 TYR A CA 1
ATOM 1052 C C . TYR A 1 127 ? 22.257 0.521 -15.268 1.00 90.31 127 TYR A C 1
ATOM 1054 O O . TYR A 1 127 ? 21.087 0.885 -15.385 1.00 90.31 127 TYR A O 1
ATOM 1062 N N . SER A 1 128 ? 23.255 1.127 -15.919 1.00 91.44 128 SER A N 1
ATOM 1063 C CA . SER A 1 128 ? 23.056 2.236 -16.859 1.00 91.44 128 SER A CA 1
ATOM 1064 C C . SER A 1 128 ? 22.116 1.873 -18.015 1.00 91.44 128 SER A C 1
ATOM 1066 O O . SER A 1 128 ? 21.341 2.717 -18.453 1.00 91.44 128 SER A O 1
ATOM 1068 N N . GLU A 1 129 ? 22.118 0.611 -18.451 1.00 91.50 129 GLU A N 1
ATOM 1069 C CA . GLU A 1 129 ? 21.238 0.101 -19.513 1.00 91.50 129 GLU A CA 1
ATOM 1070 C C . GLU A 1 129 ? 19.740 0.144 -19.159 1.00 91.50 129 GLU A C 1
ATOM 1072 O O . GLU A 1 129 ? 18.906 0.237 -20.053 1.00 91.50 129 GLU A O 1
ATOM 1077 N N . PHE A 1 130 ? 19.389 0.146 -17.867 1.00 91.62 130 PHE A N 1
ATOM 1078 C CA . PHE A 1 130 ? 18.000 0.158 -17.389 1.00 91.62 130 PHE A CA 1
ATOM 1079 C C . PHE A 1 130 ? 17.532 1.543 -16.924 1.00 91.62 130 PHE A C 1
ATOM 1081 O O . PHE A 1 130 ? 16.440 1.691 -16.378 1.00 91.62 130 PHE A O 1
ATOM 1088 N N . VAL A 1 131 ? 18.349 2.585 -17.098 1.00 93.25 131 VAL A N 1
ATOM 1089 C CA . VAL A 1 131 ? 18.065 3.936 -16.584 1.00 93.25 131 VAL A CA 1
ATOM 1090 C C . VAL A 1 131 ? 16.743 4.497 -17.107 1.00 93.25 131 VAL A C 1
ATOM 1092 O O . VAL A 1 131 ? 16.037 5.186 -16.369 1.00 93.25 131 VAL A O 1
ATOM 1095 N N . ASP A 1 132 ? 16.386 4.205 -18.354 1.00 91.31 132 ASP A N 1
ATOM 1096 C CA . ASP A 1 132 ? 15.155 4.720 -18.954 1.00 91.31 132 ASP A CA 1
ATOM 1097 C C . ASP A 1 132 ? 13.896 3.988 -18.468 1.00 91.31 132 ASP A C 1
ATOM 1099 O O . ASP A 1 132 ? 12.830 4.600 -18.398 1.00 91.31 132 ASP A O 1
ATOM 1103 N N . ASN A 1 133 ? 14.029 2.745 -17.996 1.00 92.94 133 ASN A N 1
ATOM 1104 C CA . ASN A 1 133 ? 12.946 1.994 -17.359 1.00 92.94 133 ASN A CA 1
ATOM 1105 C C . ASN A 1 133 ? 12.560 2.556 -15.983 1.00 92.94 133 ASN A C 1
ATOM 1107 O O . ASN A 1 133 ? 11.409 2.417 -15.569 1.00 92.94 133 ASN A O 1
ATOM 1111 N N . PHE A 1 134 ? 13.485 3.233 -15.295 1.00 94.94 134 PHE A N 1
ATOM 1112 C CA . PHE A 1 134 ? 13.329 3.617 -13.890 1.00 94.94 134 PHE A CA 1
ATOM 1113 C C . PHE A 1 134 ? 12.034 4.382 -13.587 1.00 94.94 134 PHE A C 1
ATOM 1115 O O . PHE A 1 134 ? 11.351 4.085 -12.612 1.00 94.94 134 PHE A O 1
ATOM 1122 N N . GLN A 1 135 ? 11.671 5.357 -14.422 1.00 93.81 135 GLN A N 1
ATOM 1123 C CA . GLN A 1 135 ? 10.460 6.157 -14.207 1.00 93.81 135 GLN A CA 1
ATOM 1124 C C . GLN A 1 135 ? 9.173 5.336 -14.374 1.00 93.81 135 GLN A C 1
ATOM 1126 O O . GLN A 1 135 ? 8.193 5.576 -13.676 1.00 93.81 135 GLN A O 1
ATOM 1131 N N . PHE A 1 136 ? 9.177 4.351 -15.274 1.00 92.94 136 PHE A N 1
ATOM 1132 C CA . PHE A 1 136 ? 8.023 3.488 -15.521 1.00 92.94 136 PHE A CA 1
ATOM 1133 C C . PHE A 1 136 ? 7.869 2.451 -14.413 1.00 92.94 136 PHE A C 1
ATOM 1135 O O . PHE A 1 136 ? 6.755 2.202 -13.956 1.00 92.94 136 PHE A O 1
ATOM 1142 N N . ASP A 1 137 ? 8.985 1.910 -13.929 1.00 95.00 137 ASP A N 1
ATOM 1143 C CA . ASP A 1 137 ? 9.018 1.039 -12.757 1.00 95.00 137 ASP A CA 1
ATOM 1144 C C . ASP A 1 137 ? 8.534 1.778 -11.507 1.00 95.00 137 ASP A C 1
ATOM 1146 O O . ASP A 1 137 ? 7.697 1.261 -10.769 1.00 95.00 137 ASP A O 1
ATOM 1150 N N . LEU A 1 138 ? 9.002 3.012 -11.295 1.00 95.44 138 LEU A N 1
ATOM 1151 C CA . LEU A 1 138 ? 8.585 3.834 -10.163 1.00 95.44 138 LEU A CA 1
ATOM 1152 C C . LEU A 1 138 ? 7.083 4.138 -10.211 1.00 95.44 138 LEU A C 1
ATOM 1154 O O . LEU A 1 138 ? 6.395 3.953 -9.210 1.00 95.44 138 LEU A O 1
ATOM 1158 N N . TYR A 1 139 ? 6.573 4.532 -11.382 1.00 93.69 139 TYR A N 1
ATOM 1159 C CA . TYR A 1 139 ? 5.145 4.770 -11.596 1.00 93.69 139 TYR A CA 1
ATOM 1160 C C . TYR A 1 139 ? 4.327 3.508 -11.316 1.00 93.69 139 TYR A C 1
ATOM 1162 O O . TYR A 1 139 ? 3.321 3.551 -10.615 1.00 93.69 139 TYR A O 1
ATOM 1170 N N . THR A 1 140 ? 4.780 2.365 -11.833 1.00 93.88 140 THR A N 1
ATOM 1171 C CA . THR A 1 140 ? 4.098 1.079 -11.660 1.00 93.88 140 THR A CA 1
ATOM 1172 C C . THR A 1 140 ? 4.046 0.668 -10.190 1.00 93.88 140 THR A C 1
ATOM 1174 O O . THR A 1 140 ? 2.988 0.261 -9.709 1.00 93.88 140 THR A O 1
ATOM 1177 N N . LEU A 1 141 ? 5.165 0.791 -9.468 1.00 95.75 141 LEU A N 1
ATOM 1178 C CA . LEU A 1 141 ? 5.243 0.477 -8.043 1.00 95.75 141 LEU A CA 1
ATOM 1179 C C . LEU A 1 141 ? 4.280 1.345 -7.231 1.00 95.75 141 LEU A C 1
ATOM 1181 O O . LEU A 1 141 ? 3.506 0.817 -6.434 1.00 95.75 141 LEU A O 1
ATOM 1185 N N . GLU A 1 142 ? 4.305 2.657 -7.462 1.00 94.19 142 GLU A N 1
ATOM 1186 C CA . GLU A 1 142 ? 3.451 3.597 -6.742 1.00 94.19 142 GLU A CA 1
ATOM 1187 C C . GLU A 1 142 ? 1.971 3.338 -7.046 1.00 94.19 142 GLU A C 1
ATOM 1189 O O . GLU A 1 142 ? 1.171 3.203 -6.119 1.00 94.19 142 GLU A O 1
ATOM 1194 N N . MET A 1 143 ? 1.605 3.171 -8.326 1.00 93.50 143 MET A N 1
ATOM 1195 C CA . MET A 1 143 ? 0.236 2.837 -8.750 1.00 93.50 143 MET A CA 1
ATOM 1196 C C . MET A 1 143 ? -0.273 1.560 -8.086 1.00 93.50 143 MET A C 1
ATOM 1198 O O . MET A 1 143 ? -1.404 1.527 -7.604 1.00 93.50 143 MET A O 1
ATOM 1202 N N . CYS A 1 144 ? 0.550 0.511 -8.033 1.00 95.31 144 CYS A N 1
ATOM 1203 C CA . CYS A 1 144 ? 0.173 -0.746 -7.394 1.00 95.31 144 CYS A CA 1
ATOM 1204 C C . CYS A 1 144 ? -0.002 -0.597 -5.873 1.00 95.31 144 CYS A C 1
ATOM 1206 O O . CYS A 1 144 ? -0.972 -1.137 -5.338 1.00 95.31 144 CYS A O 1
ATOM 1208 N N . ASP A 1 145 ? 0.869 0.153 -5.182 1.00 95.50 145 ASP A N 1
ATOM 1209 C CA . ASP A 1 145 ? 0.685 0.483 -3.756 1.00 95.50 145 ASP A CA 1
ATOM 1210 C C . ASP A 1 145 ? -0.617 1.265 -3.531 1.00 95.50 145 ASP A C 1
ATOM 1212 O O . 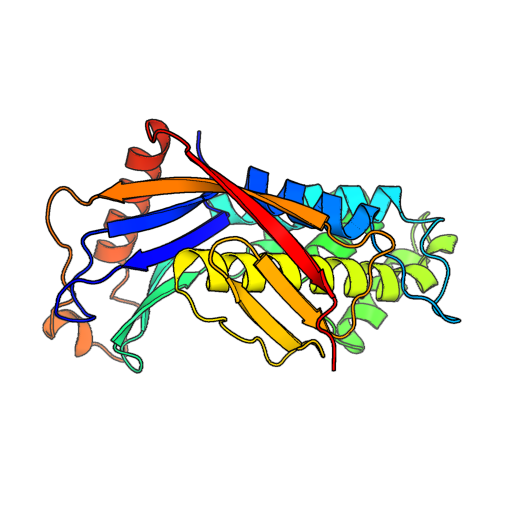ASP A 1 145 ? -1.417 0.895 -2.670 1.00 95.50 145 ASP A O 1
ATOM 1216 N N . GLN A 1 146 ? -0.895 2.295 -4.337 1.00 93.38 146 GLN A N 1
ATOM 1217 C CA . GLN A 1 146 ? -2.112 3.095 -4.178 1.00 93.38 146 GLN A CA 1
ATOM 1218 C C . GLN A 1 146 ? -3.387 2.291 -4.475 1.00 93.38 146 GLN A C 1
ATOM 1220 O O . GLN A 1 146 ? -4.348 2.382 -3.712 1.00 93.38 146 GLN A O 1
ATOM 1225 N N . ILE A 1 147 ? -3.410 1.476 -5.533 1.00 94.69 147 ILE A N 1
ATOM 1226 C CA . ILE A 1 147 ? -4.558 0.613 -5.852 1.00 94.69 147 ILE A CA 1
ATOM 1227 C C . ILE A 1 147 ? -4.820 -0.377 -4.709 1.00 94.69 147 ILE A C 1
ATOM 1229 O O . ILE A 1 147 ? -5.971 -0.553 -4.299 1.00 94.69 147 ILE A O 1
ATOM 1233 N N . GLU A 1 148 ? -3.775 -0.998 -4.154 1.00 96.12 148 GLU A N 1
ATOM 1234 C CA . GLU A 1 148 ? -3.904 -1.876 -2.985 1.00 96.12 148 GLU A CA 1
ATOM 1235 C C . GLU A 1 148 ? -4.441 -1.111 -1.769 1.00 96.12 148 GLU A C 1
ATOM 1237 O O . GLU A 1 148 ? -5.367 -1.587 -1.106 1.00 96.12 148 GLU A O 1
ATOM 1242 N N . ALA A 1 149 ? -3.920 0.097 -1.527 1.00 93.44 149 ALA A N 1
ATOM 1243 C CA . ALA A 1 149 ? -4.322 0.970 -0.431 1.00 93.44 149 ALA A CA 1
ATOM 1244 C C . ALA A 1 149 ? -5.806 1.328 -0.479 1.00 93.44 149 ALA A C 1
ATOM 1246 O O . ALA A 1 149 ? -6.515 1.178 0.516 1.00 93.44 149 ALA A O 1
ATOM 1247 N N . GLU A 1 150 ? -6.267 1.816 -1.629 1.00 93.31 150 GLU A N 1
ATOM 1248 C CA . GLU A 1 150 ? -7.648 2.248 -1.818 1.00 93.31 150 GLU A CA 1
ATOM 1249 C C . GLU A 1 150 ? -8.607 1.060 -1.772 1.00 93.31 150 GLU A C 1
ATOM 1251 O O . GLU A 1 150 ? -9.663 1.148 -1.140 1.00 93.31 150 GLU A O 1
ATOM 1256 N N . THR A 1 151 ? -8.202 -0.085 -2.337 1.00 94.44 151 THR A N 1
ATOM 1257 C CA . THR A 1 151 ? -8.953 -1.338 -2.206 1.00 94.44 151 THR A CA 1
ATOM 1258 C C . THR A 1 151 ? -9.090 -1.720 -0.730 1.00 94.44 151 THR A C 1
ATOM 1260 O O . THR A 1 151 ? -10.199 -1.993 -0.277 1.00 94.44 151 THR A O 1
ATOM 1263 N N . ALA A 1 152 ? -8.012 -1.675 0.062 1.00 94.56 152 ALA A N 1
ATOM 1264 C CA . ALA A 1 152 ? -8.089 -1.936 1.499 1.00 94.56 152 ALA A CA 1
ATOM 1265 C C . ALA A 1 152 ? -9.070 -0.975 2.197 1.00 94.56 152 ALA A C 1
ATOM 1267 O O . ALA A 1 152 ? -9.917 -1.415 2.976 1.00 94.56 152 ALA A O 1
ATOM 1268 N N . SER A 1 153 ? -9.007 0.324 1.892 1.00 92.50 153 SER A N 1
ATOM 1269 C CA . SER A 1 153 ? -9.909 1.325 2.474 1.00 92.50 153 SER A CA 1
ATOM 1270 C C . SER A 1 153 ? -11.380 1.017 2.191 1.00 92.50 153 SER A C 1
ATOM 1272 O O . SER A 1 153 ? -12.151 0.887 3.144 1.00 92.50 153 SER A O 1
ATOM 1274 N N . TYR A 1 154 ? -11.762 0.756 0.934 1.00 91.56 154 TYR A N 1
ATOM 1275 C CA . TYR A 1 154 ? -13.133 0.343 0.600 1.00 91.56 154 TYR A CA 1
ATOM 1276 C C . TYR A 1 154 ? -13.605 -0.863 1.415 1.00 91.56 154 TYR A C 1
ATOM 1278 O O . TYR A 1 154 ? -14.762 -0.937 1.833 1.00 91.56 154 TYR A O 1
ATOM 1286 N N . MET A 1 155 ? -12.706 -1.810 1.657 1.00 89.19 155 MET A N 1
ATOM 1287 C CA . MET A 1 155 ? -13.030 -3.089 2.275 1.00 89.19 155 MET A CA 1
ATOM 1288 C C . MET A 1 155 ? -13.232 -3.016 3.785 1.00 89.19 155 MET A C 1
ATOM 1290 O O . MET A 1 155 ? -13.995 -3.826 4.325 1.00 89.19 155 MET A O 1
ATOM 1294 N N . PHE A 1 156 ? -12.557 -2.080 4.452 1.00 90.75 156 PHE A N 1
ATOM 1295 C CA . PHE A 1 156 ? -12.585 -1.937 5.908 1.00 90.75 156 PHE A CA 1
ATOM 1296 C C . PHE A 1 156 ? -13.411 -0.737 6.388 1.00 90.75 156 PHE A C 1
ATOM 1298 O O . PHE A 1 156 ? -14.005 -0.813 7.460 1.00 90.75 156 PHE A O 1
ATOM 1305 N N . THR A 1 157 ? -13.516 0.342 5.611 1.00 86.69 157 THR A N 1
ATOM 1306 C CA . THR A 1 157 ? -14.287 1.541 6.001 1.00 86.69 157 THR A CA 1
ATOM 1307 C C . THR A 1 157 ? -15.549 1.743 5.161 1.00 86.69 157 THR A C 1
ATOM 1309 O O . THR A 1 157 ? -16.409 2.542 5.524 1.00 86.69 157 THR A O 1
ATOM 1312 N N . GLY A 1 158 ? -15.675 1.030 4.038 1.00 82.19 158 GLY A N 1
ATOM 1313 C CA . GLY A 1 158 ? -16.741 1.224 3.057 1.00 82.19 158 GLY A CA 1
ATOM 1314 C C . GLY A 1 158 ? -16.516 2.394 2.100 1.00 82.19 158 GLY A C 1
ATOM 1315 O O . GLY A 1 158 ? -17.213 2.464 1.093 1.00 82.19 158 GLY A O 1
ATOM 1316 N N . ASN A 1 159 ? -15.530 3.254 2.364 1.00 77.12 159 ASN A N 1
ATOM 1317 C CA . ASN A 1 159 ? -15.189 4.413 1.547 1.00 77.12 159 ASN A CA 1
ATOM 1318 C C . ASN A 1 159 ? -13.714 4.345 1.128 1.00 77.12 159 ASN A C 1
ATOM 1320 O O . ASN A 1 159 ? -12.870 3.859 1.881 1.00 77.12 159 ASN A O 1
ATOM 1324 N N . ALA A 1 160 ? -13.379 4.867 -0.051 1.00 74.50 160 ALA A N 1
ATOM 1325 C CA . ALA A 1 160 ? -11.982 5.150 -0.360 1.00 74.50 160 ALA A CA 1
ATOM 1326 C C . ALA A 1 160 ? -11.502 6.368 0.432 1.00 74.50 160 ALA A C 1
ATOM 1328 O O . ALA A 1 160 ? -12.268 7.285 0.727 1.00 74.50 160 ALA A O 1
ATOM 1329 N N . GLU A 1 161 ? -10.202 6.395 0.702 1.00 68.25 161 GLU A N 1
ATOM 1330 C CA . GLU A 1 161 ? -9.478 7.636 0.963 1.00 68.25 161 GLU A CA 1
ATOM 1331 C C . GLU A 1 161 ? -8.756 8.008 -0.340 1.00 68.25 161 GLU A C 1
ATOM 1333 O O . GLU A 1 161 ? -7.608 7.592 -0.521 1.00 68.25 161 GLU A O 1
ATOM 1338 N N . PRO A 1 162 ? -9.427 8.698 -1.287 1.00 60.88 162 PRO A N 1
ATOM 1339 C CA . PRO A 1 162 ? -8.838 8.988 -2.587 1.00 60.88 162 PRO A CA 1
ATOM 1340 C C . PRO A 1 162 ? -7.580 9.833 -2.400 1.00 60.88 162 PRO A C 1
ATOM 1342 O O . PRO A 1 162 ? -7.611 10.888 -1.756 1.00 60.88 162 PRO A O 1
ATOM 1345 N N . ARG A 1 163 ? -6.459 9.376 -2.962 1.00 61.56 163 ARG A N 1
ATOM 1346 C CA . ARG A 1 163 ? -5.235 10.179 -3.004 1.00 61.56 163 ARG A CA 1
ATOM 1347 C C . ARG A 1 163 ? -5.183 10.942 -4.318 1.00 61.56 163 ARG A C 1
ATOM 1349 O O . ARG A 1 163 ? -5.282 10.369 -5.392 1.00 61.56 163 ARG A O 1
ATOM 1356 N N . VAL A 1 164 ? -4.962 12.250 -4.213 1.00 55.38 164 VAL A N 1
ATOM 1357 C CA . VAL A 1 164 ? -4.973 13.213 -5.333 1.00 55.38 164 VAL A CA 1
ATOM 1358 C C . VAL A 1 164 ? -3.827 12.988 -6.334 1.00 55.38 164 VAL A C 1
ATOM 1360 O O . VAL A 1 164 ? -3.769 13.641 -7.367 1.00 55.38 164 VAL A O 1
ATOM 1363 N N . PHE A 1 165 ? -2.875 12.109 -6.019 1.00 55.81 165 PHE A N 1
ATOM 1364 C CA . PHE A 1 165 ? -1.585 12.077 -6.696 1.00 55.81 165 PHE A CA 1
ATOM 1365 C C . PHE A 1 165 ? -1.574 11.265 -7.998 1.00 55.81 165 PHE A C 1
ATOM 1367 O O . PHE A 1 165 ? -0.730 11.523 -8.850 1.00 55.81 165 PHE A O 1
ATOM 1374 N N . MET A 1 166 ? -2.507 10.325 -8.190 1.00 66.88 166 MET A N 1
ATOM 1375 C CA . MET A 1 166 ? -2.516 9.469 -9.378 1.00 66.88 166 MET A CA 1
ATOM 1376 C C . MET A 1 166 ? -3.908 9.278 -9.973 1.00 66.88 166 MET A C 1
ATOM 1378 O O . MET A 1 166 ? -4.902 9.126 -9.267 1.00 66.88 166 MET A O 1
ATOM 1382 N N . GLU A 1 167 ? -3.958 9.296 -11.304 1.00 74.69 167 GLU A N 1
ATOM 1383 C CA . GLU A 1 167 ? -5.186 9.342 -12.094 1.00 74.69 167 GLU A CA 1
ATOM 1384 C C . GLU A 1 167 ? -5.816 7.950 -12.262 1.00 74.69 167 GLU A C 1
ATOM 1386 O O . GLU A 1 167 ? -5.773 7.346 -13.335 1.00 74.69 167 GLU A O 1
ATOM 1391 N N . PHE A 1 168 ? -6.440 7.430 -11.205 1.00 87.12 168 PHE A N 1
ATOM 1392 C CA . PHE A 1 168 ? -7.472 6.404 -11.350 1.00 87.12 168 PHE A CA 1
ATOM 1393 C C . PHE A 1 168 ? -8.692 6.722 -10.486 1.00 87.12 168 PHE A C 1
ATOM 1395 O O . PHE A 1 168 ? -8.648 7.520 -9.554 1.00 87.12 168 PHE A O 1
ATOM 1402 N N . SER A 1 169 ? -9.821 6.124 -10.841 1.00 88.12 169 SER A N 1
ATOM 1403 C CA . SER A 1 169 ? -11.062 6.175 -10.077 1.00 88.12 169 SER A CA 1
ATOM 1404 C C . SER A 1 169 ? -11.418 4.768 -9.641 1.00 88.12 169 SER A C 1
ATOM 1406 O O . SER A 1 169 ? -11.403 3.855 -10.467 1.00 88.12 169 SER A O 1
ATOM 1408 N N . GLY A 1 170 ? -11.730 4.603 -8.359 1.00 89.31 170 GLY A N 1
ATOM 1409 C CA . GLY A 1 170 ? -12.239 3.363 -7.791 1.00 89.31 170 GLY A CA 1
ATOM 1410 C C . GLY A 1 170 ? -13.715 3.465 -7.411 1.00 89.31 170 GLY A C 1
ATOM 1411 O O . GLY A 1 170 ? -14.228 4.552 -7.148 1.00 89.31 170 GLY A O 1
ATOM 1412 N N . GLU A 1 171 ? -14.390 2.323 -7.350 1.00 90.62 171 GLU A N 1
ATOM 1413 C CA . GLU A 1 171 ? -15.725 2.180 -6.774 1.00 90.62 171 GLU A CA 1
ATOM 1414 C C . GLU A 1 171 ? -15.860 0.816 -6.092 1.00 90.62 171 GLU A C 1
ATOM 1416 O O . GLU A 1 171 ? -15.426 -0.212 -6.616 1.00 90.62 171 GLU A O 1
ATOM 1421 N N . ARG A 1 172 ? -16.502 0.783 -4.922 1.00 92.88 172 ARG A N 1
ATOM 1422 C CA . ARG A 1 172 ? -16.909 -0.469 -4.282 1.00 92.88 172 ARG A CA 1
ATOM 1423 C C . ARG A 1 172 ? -18.249 -0.922 -4.855 1.00 92.88 172 ARG A C 1
ATOM 1425 O O . ARG A 1 172 ? -19.282 -0.369 -4.496 1.00 92.88 172 ARG A O 1
ATOM 1432 N N . LEU A 1 173 ? -18.231 -1.973 -5.672 1.00 92.56 173 LEU A N 1
ATOM 1433 C CA . LEU A 1 173 ? -19.450 -2.533 -6.266 1.00 92.56 173 LEU A CA 1
ATOM 1434 C C . LEU A 1 173 ? -20.263 -3.361 -5.262 1.00 92.56 173 LEU A C 1
ATOM 1436 O O . LEU A 1 173 ? -21.489 -3.385 -5.308 1.00 92.56 173 LEU A O 1
ATOM 1440 N N . ASN A 1 174 ? -19.583 -4.088 -4.372 1.00 92.25 174 ASN A N 1
ATOM 1441 C CA . ASN A 1 174 ? -20.214 -4.882 -3.317 1.00 92.25 174 ASN A CA 1
ATOM 1442 C C . ASN A 1 174 ? -19.224 -5.163 -2.173 1.00 92.25 174 ASN A C 1
ATOM 1444 O O . ASN A 1 174 ? -18.146 -4.570 -2.089 1.00 92.25 174 ASN A O 1
ATOM 1448 N N . GLU A 1 175 ? -19.576 -6.071 -1.260 1.00 89.00 175 GLU A N 1
ATOM 1449 C CA . GLU A 1 175 ? -18.758 -6.338 -0.082 1.00 89.00 175 GLU A CA 1
ATOM 1450 C C . GLU A 1 175 ? -17.342 -6.845 -0.359 1.00 89.00 175 GLU A C 1
ATOM 1452 O O . GLU A 1 175 ? -16.475 -6.573 0.471 1.00 89.00 175 GLU A O 1
ATOM 1457 N N . ASN A 1 176 ? -17.129 -7.528 -1.489 1.00 93.94 176 ASN A N 1
ATOM 1458 C CA . ASN A 1 176 ? -15.885 -8.202 -1.865 1.00 93.94 176 ASN A CA 1
ATOM 1459 C C . ASN A 1 176 ? -15.435 -7.850 -3.294 1.00 93.94 176 ASN A C 1
ATOM 1461 O O . ASN A 1 176 ? -14.675 -8.598 -3.909 1.00 93.94 176 ASN A O 1
ATOM 1465 N N . THR A 1 177 ? -15.923 -6.749 -3.866 1.00 95.88 177 THR A N 1
ATOM 1466 C CA . THR A 1 177 ? -15.553 -6.326 -5.222 1.00 95.88 177 THR A CA 1
ATOM 1467 C C . THR A 1 177 ? -15.316 -4.828 -5.276 1.00 95.88 177 THR A C 1
ATOM 1469 O O . THR A 1 177 ? -16.181 -4.035 -4.898 1.00 95.88 177 THR A O 1
ATOM 1472 N N . VAL A 1 178 ? -14.147 -4.466 -5.797 1.00 95.31 178 VAL A N 1
ATOM 1473 C CA . VAL A 1 178 ? -13.747 -3.095 -6.105 1.00 95.31 178 VAL A CA 1
ATOM 1474 C C . VAL A 1 178 ? -13.472 -3.019 -7.603 1.00 95.31 178 VAL A C 1
ATOM 1476 O O . VAL A 1 178 ? -12.810 -3.888 -8.172 1.00 95.31 178 VAL A O 1
ATOM 1479 N N . ALA A 1 179 ? -14.005 -1.996 -8.253 1.00 94.50 179 ALA A N 1
ATOM 1480 C CA . ALA A 1 179 ? -13.784 -1.718 -9.659 1.00 94.50 179 ALA A CA 1
ATOM 1481 C C . ALA A 1 179 ? -12.915 -0.469 -9.812 1.00 94.50 179 ALA A C 1
ATOM 1483 O O . ALA A 1 179 ? -13.101 0.485 -9.063 1.00 94.50 179 ALA A O 1
ATOM 1484 N N . ILE A 1 180 ? -11.976 -0.467 -10.763 1.00 93.12 180 ILE A N 1
ATOM 1485 C CA . ILE A 1 180 ? -11.117 0.694 -11.042 1.00 93.12 180 ILE A CA 1
ATOM 1486 C C . ILE A 1 180 ? -11.073 1.053 -12.533 1.00 93.12 180 ILE A C 1
ATOM 1488 O O . ILE A 1 180 ? -11.197 0.183 -13.404 1.00 93.12 180 ILE A O 1
ATOM 1492 N N . TYR A 1 181 ? -10.861 2.336 -12.829 1.00 90.44 181 TYR A N 1
ATOM 1493 C CA . TYR A 1 181 ? -10.604 2.864 -14.170 1.00 90.44 181 TYR A CA 1
ATOM 1494 C C . TYR A 1 181 ? -9.523 3.961 -14.142 1.00 90.44 181 TYR A C 1
ATOM 1496 O O . TYR A 1 181 ? -9.650 4.882 -13.337 1.00 90.44 181 TYR A O 1
ATOM 1504 N N . PRO A 1 182 ? -8.535 3.956 -15.057 1.00 89.81 182 PRO A N 1
ATOM 1505 C CA . PRO A 1 182 ? -8.261 2.901 -16.033 1.00 89.81 182 PRO A CA 1
ATOM 1506 C C . PRO A 1 182 ? -7.845 1.592 -15.344 1.00 89.81 182 PRO A C 1
ATOM 1508 O O . PRO A 1 182 ? -7.473 1.589 -14.175 1.00 89.81 182 PRO A O 1
ATOM 1511 N N . TYR A 1 183 ? -7.941 0.470 -16.062 1.00 91.19 183 TYR A N 1
ATOM 1512 C CA . TYR A 1 183 ? -7.563 -0.849 -15.546 1.00 91.19 183 TYR A CA 1
ATOM 1513 C C . TYR A 1 183 ? -6.227 -1.298 -16.168 1.00 91.19 183 TYR A C 1
ATOM 1515 O O . TYR A 1 183 ? -6.223 -1.759 -17.313 1.00 91.19 183 TYR A O 1
ATOM 1523 N N . PRO A 1 184 ? -5.087 -1.149 -15.463 1.00 90.38 184 PRO A N 1
ATOM 1524 C CA . PRO A 1 184 ? -3.751 -1.307 -16.043 1.00 90.38 184 PRO A CA 1
ATOM 1525 C C . PRO A 1 184 ? -3.229 -2.753 -16.012 1.00 90.38 184 PRO A C 1
ATOM 1527 O O . PRO A 1 184 ? -2.024 -2.971 -16.128 1.00 90.38 184 PRO A O 1
ATOM 1530 N N . PHE A 1 185 ? -4.096 -3.753 -15.834 1.00 92.00 185 PHE A N 1
ATOM 1531 C CA . PHE A 1 185 ? -3.680 -5.146 -15.656 1.00 92.00 185 PHE A CA 1
ATOM 1532 C C . PHE A 1 185 ? -4.113 -6.058 -16.806 1.00 92.00 185 PHE A C 1
ATOM 1534 O O . PHE A 1 185 ? -5.107 -5.813 -17.493 1.00 92.00 185 PHE A O 1
ATOM 1541 N N . LYS A 1 186 ? -3.357 -7.145 -17.013 1.00 87.00 186 LYS A N 1
ATOM 1542 C CA . LYS A 1 186 ? -3.648 -8.159 -18.050 1.00 87.00 186 LYS A CA 1
ATOM 1543 C C . LYS A 1 186 ? -4.883 -8.989 -17.735 1.00 87.00 186 LYS A C 1
ATOM 1545 O O . LYS A 1 186 ? -5.619 -9.368 -18.642 1.00 87.00 186 LYS A O 1
ATOM 1550 N N . GLU A 1 187 ? -5.035 -9.320 -16.464 1.00 90.50 187 GLU A N 1
ATOM 1551 C CA . GLU A 1 187 ? -6.068 -10.208 -15.954 1.00 90.50 187 GLU A CA 1
ATOM 1552 C C . GLU A 1 187 ? -7.175 -9.387 -15.327 1.00 90.50 187 GLU A C 1
ATOM 1554 O O . GLU A 1 187 ? -6.884 -8.434 -14.621 1.00 90.50 187 GLU A O 1
ATOM 1559 N N . ASN A 1 188 ? -8.424 -9.773 -15.564 1.00 92.12 188 ASN A N 1
ATOM 1560 C CA . ASN A 1 188 ? -9.593 -9.158 -14.958 1.00 92.12 188 ASN A CA 1
ATOM 1561 C C . ASN A 1 188 ? -10.630 -10.262 -14.680 1.00 92.12 188 ASN A C 1
ATOM 1563 O O . ASN A 1 188 ? -11.072 -10.897 -15.643 1.00 92.12 188 ASN A O 1
ATOM 1567 N N . PRO A 1 189 ? -11.034 -10.502 -13.421 1.00 95.75 189 PRO A N 1
ATOM 1568 C CA . PRO A 1 189 ? -10.606 -9.810 -12.200 1.00 95.75 189 PRO A CA 1
ATOM 1569 C C . PRO A 1 189 ? -9.251 -10.302 -11.654 1.00 95.75 189 PRO A C 1
ATOM 1571 O O . PRO A 1 189 ? -8.779 -11.383 -12.000 1.00 95.75 189 PRO A O 1
ATOM 1574 N N . ILE A 1 190 ? -8.656 -9.526 -10.743 1.00 97.31 190 ILE A N 1
ATOM 1575 C CA . ILE A 1 190 ? -7.522 -9.934 -9.900 1.00 97.31 190 ILE A CA 1
ATOM 1576 C C . ILE A 1 190 ? -8.021 -10.159 -8.478 1.00 97.31 190 ILE A C 1
ATOM 1578 O O . ILE A 1 190 ? -8.616 -9.268 -7.880 1.00 97.31 190 ILE A O 1
ATOM 1582 N N . THR A 1 191 ? -7.719 -11.317 -7.896 1.00 97.94 191 THR A N 1
ATOM 1583 C CA . THR A 1 191 ? -8.020 -11.581 -6.484 1.00 97.94 191 THR A CA 1
ATOM 1584 C C . THR A 1 191 ? -6.884 -11.106 -5.575 1.00 97.94 191 THR A C 1
ATOM 1586 O O . THR A 1 191 ? -5.758 -11.620 -5.634 1.00 97.94 191 THR A O 1
ATOM 1589 N N . LEU A 1 192 ? -7.189 -10.147 -4.703 1.00 98.00 192 LEU A N 1
ATOM 1590 C CA . LEU A 1 192 ? -6.332 -9.693 -3.607 1.00 98.00 192 LEU A CA 1
ATOM 1591 C C . LEU A 1 192 ? -6.764 -10.354 -2.297 1.00 98.00 192 LEU A C 1
ATOM 1593 O O . LEU A 1 192 ? -7.955 -10.550 -2.061 1.00 98.00 192 LEU A O 1
ATOM 1597 N N . THR A 1 193 ? -5.797 -10.677 -1.440 1.00 97.69 193 THR A N 1
ATOM 1598 C CA . THR A 1 193 ? -6.058 -11.298 -0.134 1.00 97.69 193 THR A CA 1
ATOM 1599 C C . THR A 1 193 ? -5.534 -10.375 0.951 1.00 97.69 193 THR A C 1
ATOM 1601 O O . THR A 1 193 ? -4.347 -10.058 0.989 1.00 97.69 193 THR A O 1
ATOM 1604 N N . PHE A 1 194 ? -6.419 -9.920 1.830 1.00 97.50 194 PHE A N 1
ATOM 1605 C CA . PHE A 1 194 ? -6.067 -9.081 2.965 1.00 97.50 194 PHE A CA 1
ATOM 1606 C C . PHE A 1 194 ? -6.000 -9.934 4.219 1.00 97.50 194 PHE A C 1
ATOM 1608 O O . PHE A 1 194 ? -7.027 -10.394 4.726 1.00 97.50 194 PHE A O 1
ATOM 1615 N N . ASP A 1 195 ? -4.787 -10.099 4.731 1.00 97.62 195 ASP A N 1
ATOM 1616 C CA . ASP A 1 195 ? -4.557 -10.687 6.039 1.00 97.62 195 ASP A CA 1
ATOM 1617 C C . ASP A 1 195 ? -4.652 -9.579 7.079 1.00 97.62 195 ASP A C 1
ATOM 1619 O O . ASP A 1 195 ? -3.983 -8.544 6.983 1.00 97.62 195 ASP A O 1
ATOM 1623 N N . TYR A 1 196 ? -5.503 -9.773 8.078 1.00 97.31 196 TYR A N 1
ATOM 1624 C CA . TYR A 1 196 ? -5.787 -8.731 9.047 1.00 97.31 196 TYR A CA 1
ATOM 1625 C C . TYR A 1 196 ? -6.035 -9.257 10.453 1.00 97.31 196 TYR A C 1
ATOM 1627 O O . TYR A 1 196 ? -6.353 -10.421 10.693 1.00 97.31 196 TYR A O 1
ATOM 1635 N N . CYS A 1 197 ? -5.892 -8.339 11.395 1.00 96.69 197 CYS A N 1
ATOM 1636 C CA . CYS A 1 197 ? -5.998 -8.557 12.818 1.00 96.69 197 CYS A CA 1
ATOM 1637 C C . CYS A 1 197 ? -6.984 -7.563 13.414 1.00 96.69 197 CYS A C 1
ATOM 1639 O O . CYS A 1 197 ? -6.777 -6.354 13.327 1.00 96.69 197 CYS A O 1
ATOM 1641 N N . GLU A 1 198 ? -8.038 -8.061 14.052 1.00 95.00 198 GLU A N 1
ATOM 1642 C CA . GLU A 1 198 ? -8.915 -7.223 14.867 1.00 95.00 198 GLU A CA 1
ATOM 1643 C C . GLU A 1 198 ? -8.339 -7.125 16.277 1.00 95.00 198 GLU A C 1
ATOM 1645 O O . GLU A 1 198 ? -8.114 -8.138 16.941 1.00 95.00 198 GLU A O 1
ATOM 1650 N N . VAL A 1 199 ? -8.102 -5.901 16.739 1.00 93.38 199 VAL A N 1
ATOM 1651 C CA . VAL A 1 199 ? -7.551 -5.639 18.065 1.00 93.38 199 VAL A CA 1
ATOM 1652 C C . VAL A 1 199 ? -8.563 -4.840 18.868 1.00 93.38 199 VAL A C 1
ATOM 1654 O O . VAL A 1 199 ? -8.947 -3.732 18.491 1.00 93.38 199 VAL A O 1
ATOM 1657 N N . TYR A 1 200 ? -8.955 -5.417 19.998 1.00 91.12 200 TYR A N 1
ATOM 1658 C CA . TYR A 1 200 ? -9.814 -4.792 20.992 1.00 91.12 200 TYR A CA 1
ATOM 1659 C C . TYR A 1 200 ? -8.954 -4.263 22.140 1.00 91.12 200 TYR A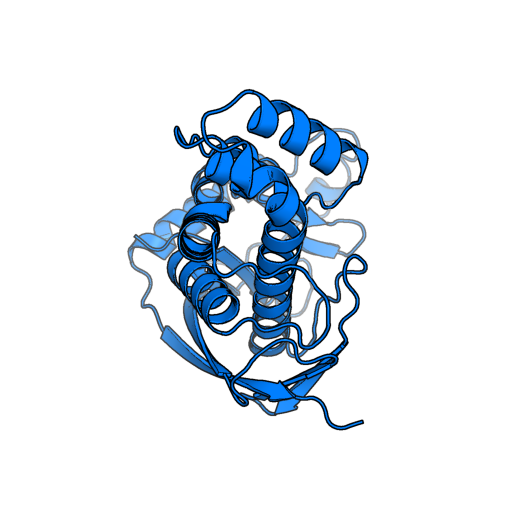 C 1
ATOM 1661 O O . TYR A 1 200 ? -8.051 -4.954 22.643 1.00 91.12 200 TYR A O 1
ATOM 1669 N N . LEU A 1 201 ? -9.203 -3.016 22.527 1.00 87.00 201 LEU A N 1
ATOM 1670 C CA . LEU A 1 201 ? -8.561 -2.410 23.684 1.00 87.00 201 LEU A CA 1
ATOM 1671 C C . LEU A 1 201 ? -9.260 -2.894 24.958 1.00 87.00 201 LEU A C 1
ATOM 1673 O O . LEU A 1 201 ? -10.479 -3.001 25.004 1.00 87.00 201 LEU A O 1
ATOM 1677 N N . ASP A 1 202 ? -8.487 -3.182 26.009 1.00 85.00 202 ASP A N 1
ATOM 1678 C CA . ASP A 1 202 ? -9.051 -3.697 27.272 1.00 85.00 202 ASP A CA 1
ATOM 1679 C C . ASP A 1 202 ? -9.937 -2.653 27.973 1.00 85.00 202 ASP A C 1
ATOM 1681 O O . ASP A 1 202 ? -10.810 -2.989 28.769 1.00 85.00 202 ASP A O 1
ATOM 1685 N N . LYS A 1 203 ? -9.689 -1.372 27.678 1.00 84.25 203 LYS A N 1
ATOM 1686 C CA . LYS A 1 203 ? -10.518 -0.222 28.040 1.00 84.25 203 LYS A CA 1
ATOM 1687 C C . LYS A 1 203 ? -10.529 0.751 26.859 1.00 84.25 203 LYS A C 1
ATOM 1689 O O . LYS A 1 203 ? -9.463 0.915 26.249 1.00 84.25 203 LYS A O 1
ATOM 1694 N N . PRO A 1 204 ? -11.662 1.415 26.564 1.00 84.12 204 PRO A N 1
ATOM 1695 C CA . PRO A 1 204 ? -11.697 2.475 25.568 1.00 84.12 204 PRO A CA 1
ATOM 1696 C C . PRO A 1 204 ? -10.639 3.542 25.865 1.00 84.12 204 PRO A C 1
ATOM 1698 O O . PRO A 1 204 ? -10.418 3.921 27.018 1.00 84.12 204 PRO A O 1
ATOM 1701 N N . TYR A 1 205 ? -9.946 3.984 24.822 1.00 83.69 205 TYR A N 1
ATOM 1702 C CA . TYR A 1 205 ? -8.937 5.030 24.899 1.00 83.69 205 TYR A CA 1
ATOM 1703 C C . TYR A 1 205 ? -9.534 6.336 24.383 1.00 83.69 205 TYR A C 1
ATOM 1705 O O . TYR A 1 205 ? -9.841 6.435 23.196 1.00 83.69 205 TYR A O 1
ATOM 1713 N N . SER A 1 206 ? -9.669 7.330 25.258 1.00 83.06 206 SER A N 1
ATOM 1714 C CA . SER A 1 206 ? -10.269 8.625 24.923 1.00 83.06 206 SER A CA 1
ATOM 1715 C C . SER A 1 206 ? -9.232 9.745 24.928 1.00 83.06 206 SER A C 1
ATOM 1717 O O . SER A 1 206 ? -8.419 9.853 25.848 1.00 83.06 206 SER A O 1
ATOM 1719 N N . ILE A 1 207 ? -9.282 10.604 23.911 1.00 79.25 207 ILE A N 1
ATOM 1720 C CA . ILE A 1 207 ? -8.536 11.866 23.877 1.00 79.25 207 ILE A CA 1
ATOM 1721 C C . ILE A 1 207 ? -9.319 12.922 24.669 1.00 79.25 207 ILE A C 1
ATOM 1723 O O . ILE A 1 207 ? -10.450 13.250 24.313 1.00 79.25 207 ILE A O 1
ATOM 1727 N N . THR A 1 208 ? -8.730 13.459 25.741 1.00 70.75 208 THR A N 1
ATOM 1728 C CA . THR A 1 208 ? -9.332 14.519 26.571 1.00 70.75 208 THR A CA 1
ATOM 1729 C C . THR A 1 208 ? -8.927 15.923 26.101 1.00 70.75 208 THR A C 1
ATOM 1731 O O . THR A 1 208 ? -7.892 16.105 25.459 1.00 70.75 208 THR A O 1
ATOM 1734 N N . GLU A 1 209 ? -9.728 16.943 26.429 1.00 55.56 209 GLU A N 1
ATOM 1735 C CA . GLU A 1 209 ? -9.491 18.338 26.010 1.00 55.56 209 GLU A CA 1
ATOM 1736 C C . GLU A 1 209 ? -8.208 18.950 26.594 1.00 55.56 209 GLU A C 1
ATOM 1738 O O . GLU A 1 209 ? -7.568 19.765 25.929 1.00 55.56 209 GLU A O 1
ATOM 1743 N N . ASP A 1 210 ? -7.740 18.484 27.753 1.00 52.75 210 ASP A N 1
ATOM 1744 C CA . ASP A 1 210 ? -6.439 18.880 28.318 1.00 52.75 210 ASP A CA 1
ATOM 1745 C C . ASP A 1 210 ? -5.258 18.484 27.409 1.00 52.75 210 ASP A C 1
ATOM 1747 O O . ASP A 1 210 ? -4.215 19.141 27.395 1.00 52.75 210 ASP A O 1
ATOM 1751 N N . ILE A 1 211 ? -5.434 17.443 26.585 1.00 54.16 211 ILE A N 1
ATOM 1752 C CA . ILE A 1 211 ? -4.471 17.024 25.556 1.00 54.16 211 ILE A CA 1
ATOM 1753 C C . ILE A 1 211 ? -4.557 17.954 24.322 1.00 54.16 211 ILE A C 1
ATOM 1755 O O . ILE A 1 211 ? -3.580 18.099 23.591 1.00 54.16 211 ILE A O 1
ATOM 1759 N N . SER A 1 212 ? -5.690 18.640 24.111 1.00 50.66 212 SER A N 1
ATOM 1760 C CA . SER A 1 212 ? -5.974 19.496 22.943 1.00 50.66 212 SER A CA 1
ATOM 1761 C C . SER A 1 212 ? -5.484 20.950 23.059 1.00 50.66 212 SER A C 1
ATOM 1763 O O . SER A 1 212 ? -5.256 21.604 22.040 1.00 50.66 212 SER A O 1
ATOM 1765 N N . GLN A 1 213 ? -5.275 21.472 24.276 1.00 46.81 213 GLN A N 1
ATOM 1766 C CA . GLN A 1 213 ? -4.922 22.888 24.489 1.00 46.81 213 GLN A CA 1
ATOM 1767 C C . GLN A 1 213 ? -3.423 23.211 24.310 1.00 46.81 213 GLN A C 1
ATOM 1769 O O . GLN A 1 213 ? -3.038 24.379 24.257 1.00 46.81 213 GLN A O 1
ATOM 1774 N N . ASN A 1 214 ? -2.553 22.211 24.137 1.00 46.47 214 ASN A N 1
ATOM 1775 C CA . ASN A 1 214 ? -1.106 22.402 23.966 1.00 46.47 214 ASN A CA 1
ATOM 1776 C C . ASN A 1 214 ? -0.684 22.462 22.482 1.00 46.47 214 ASN A C 1
ATOM 1778 O O . ASN A 1 214 ? 0.119 21.660 22.010 1.00 46.47 214 ASN A O 1
ATOM 1782 N N . LYS A 1 215 ? -1.191 23.453 21.734 1.00 45.91 215 LYS A N 1
ATOM 1783 C CA . LYS A 1 215 ? -0.911 23.630 20.289 1.00 45.91 215 LYS A CA 1
ATOM 1784 C C . LYS A 1 215 ? 0.577 23.839 19.932 1.00 45.91 215 LYS A C 1
ATOM 1786 O O . LYS A 1 215 ? 0.955 23.619 18.788 1.00 45.91 215 LYS A O 1
ATOM 1791 N N . ASN A 1 216 ? 1.424 24.209 20.901 1.00 43.53 216 ASN A N 1
ATOM 1792 C CA . ASN A 1 216 ? 2.839 24.567 20.694 1.00 43.53 216 ASN A CA 1
ATOM 1793 C C . ASN A 1 216 ? 3.858 23.538 21.225 1.00 43.53 216 ASN A C 1
ATOM 1795 O O . ASN A 1 216 ? 5.049 23.838 21.312 1.00 43.53 216 ASN A O 1
ATOM 1799 N N . LYS A 1 217 ? 3.434 22.320 21.583 1.00 43.38 217 LYS A N 1
ATOM 1800 C CA . LYS A 1 217 ? 4.354 21.227 21.937 1.00 43.38 217 LYS A CA 1
ATOM 1801 C C . LYS A 1 217 ? 4.024 19.978 21.114 1.00 43.38 217 LYS A C 1
ATOM 1803 O O . LYS A 1 217 ? 2.849 19.674 20.943 1.00 43.38 217 LYS A O 1
ATOM 1808 N N . PRO A 1 218 ? 5.020 19.186 20.670 1.00 43.66 218 PRO A N 1
ATOM 1809 C CA . PRO A 1 218 ? 4.802 17.874 20.048 1.00 43.66 218 PRO A CA 1
ATOM 1810 C C . PRO A 1 218 ? 4.327 16.817 21.076 1.00 43.66 218 PRO A C 1
ATOM 1812 O O . PRO A 1 218 ? 4.862 15.712 21.151 1.00 43.66 218 PRO A O 1
ATOM 1815 N N . PHE A 1 219 ? 3.341 17.156 21.911 1.00 42.75 219 PHE A N 1
ATOM 1816 C CA . PHE A 1 219 ? 2.883 16.401 23.076 1.00 42.75 219 PHE A CA 1
ATOM 1817 C C . PHE A 1 219 ? 1.374 16.112 22.999 1.00 42.75 219 PHE A C 1
ATOM 1819 O O . PHE A 1 219 ? 0.567 16.684 23.710 1.00 42.75 219 PHE A O 1
ATOM 1826 N N . GLY A 1 220 ? 1.031 15.143 22.149 1.00 51.28 220 GLY A N 1
ATOM 1827 C CA . GLY A 1 220 ? 0.054 14.073 22.425 1.00 51.28 220 GLY A CA 1
ATOM 1828 C C . GLY A 1 220 ? 0.757 12.702 22.403 1.00 51.28 220 GLY A C 1
ATOM 1829 O O . GLY A 1 220 ? 0.150 11.650 22.231 1.00 51.28 220 GLY A O 1
ATOM 1830 N N . THR A 1 221 ? 2.090 12.721 22.491 1.00 59.16 221 THR A N 1
ATOM 1831 C CA . THR A 1 221 ? 2.986 11.656 22.040 1.00 59.16 221 THR A CA 1
ATOM 1832 C C . THR A 1 221 ? 3.188 10.560 23.065 1.00 59.16 221 THR A C 1
ATOM 1834 O O . THR A 1 221 ? 3.271 9.414 22.650 1.00 59.16 221 THR A O 1
ATOM 1837 N N . LEU A 1 222 ? 3.248 10.834 24.373 1.00 70.25 222 LEU A N 1
ATOM 1838 C CA . LEU A 1 222 ? 3.581 9.786 25.349 1.00 70.25 222 LEU A CA 1
ATOM 1839 C C . LEU A 1 222 ? 2.478 8.726 25.465 1.00 70.25 222 LEU A C 1
ATOM 1841 O O . LEU A 1 222 ? 2.769 7.535 25.376 1.00 70.25 222 LEU A O 1
ATOM 1845 N N . GLU A 1 223 ? 1.221 9.142 25.615 1.00 78.75 223 GLU A N 1
ATOM 1846 C CA . GLU A 1 223 ? 0.096 8.208 25.731 1.00 78.75 223 GLU A CA 1
ATOM 1847 C C . GLU A 1 223 ? -0.175 7.475 24.410 1.00 78.75 223 GLU A C 1
ATOM 1849 O O . GLU A 1 223 ? -0.314 6.252 24.412 1.00 78.75 223 GLU A O 1
ATOM 1854 N N . LEU A 1 224 ? -0.113 8.163 23.264 1.00 83.56 224 LEU A N 1
ATOM 1855 C CA . LEU A 1 224 ? -0.209 7.511 21.951 1.00 83.56 224 LEU A CA 1
ATOM 1856 C C . LEU A 1 224 ? 1.002 6.610 21.644 1.00 83.56 224 LEU A C 1
ATOM 1858 O O . LEU A 1 224 ? 0.860 5.594 20.963 1.00 83.56 224 LEU A O 1
ATOM 1862 N N . THR A 1 225 ? 2.186 6.908 22.190 1.00 84.19 225 THR A N 1
ATOM 1863 C CA . THR A 1 225 ? 3.364 6.024 22.117 1.00 84.19 225 THR A CA 1
ATOM 1864 C C . THR A 1 225 ? 3.162 4.782 22.978 1.00 84.19 225 THR A C 1
ATOM 1866 O O . THR A 1 225 ? 3.431 3.672 22.515 1.00 84.19 225 THR A O 1
ATOM 1869 N N . LYS A 1 226 ? 2.636 4.929 24.202 1.00 86.06 226 LYS A N 1
ATOM 1870 C CA . LYS A 1 226 ? 2.259 3.790 25.052 1.00 86.06 226 LYS A CA 1
ATOM 1871 C C . LYS A 1 226 ? 1.203 2.928 24.363 1.00 86.06 226 LYS A C 1
ATOM 1873 O O . LYS A 1 226 ? 1.353 1.709 24.336 1.00 86.06 226 LYS A O 1
ATOM 1878 N N . LEU A 1 227 ? 0.183 3.542 23.760 1.00 87.25 227 LEU A N 1
ATOM 1879 C CA . LEU A 1 227 ? -0.838 2.837 22.987 1.00 87.25 227 LEU A CA 1
ATOM 1880 C C . LEU A 1 227 ? -0.228 2.117 21.777 1.00 87.25 227 LEU A C 1
ATOM 1882 O O . LEU A 1 227 ? -0.515 0.944 21.565 1.00 87.25 227 LEU A O 1
ATOM 1886 N N . SER A 1 228 ? 0.682 2.765 21.043 1.00 88.75 228 SER A N 1
ATOM 1887 C CA . SER A 1 228 ? 1.412 2.144 19.927 1.00 88.75 228 SER A CA 1
ATOM 1888 C C . SER A 1 228 ? 2.210 0.916 20.383 1.00 88.75 228 SER A C 1
ATOM 1890 O O . SER A 1 228 ? 2.222 -0.104 19.695 1.00 88.75 228 SER A O 1
ATOM 1892 N N . LYS A 1 229 ? 2.854 0.979 21.557 1.00 88.69 229 LYS A N 1
ATOM 1893 C CA . LYS A 1 229 ? 3.585 -0.156 22.143 1.00 88.69 229 LYS A CA 1
ATOM 1894 C C . LYS A 1 229 ? 2.640 -1.294 22.542 1.00 88.69 229 LYS A C 1
ATOM 1896 O O . LYS A 1 229 ? 2.880 -2.432 22.149 1.00 88.69 229 LYS A O 1
ATOM 1901 N N . LYS A 1 230 ? 1.544 -0.984 23.243 1.00 88.56 230 LYS A N 1
ATOM 1902 C CA . LYS A 1 230 ? 0.506 -1.963 23.616 1.00 88.56 230 LYS A CA 1
ATOM 1903 C C . LYS A 1 230 ? -0.102 -2.644 22.391 1.00 88.56 230 LYS A C 1
ATOM 1905 O O . LYS A 1 230 ? -0.322 -3.850 22.405 1.00 88.56 230 LYS A O 1
ATOM 1910 N N . LEU A 1 231 ? -0.338 -1.886 21.320 1.00 89.81 231 LEU A N 1
ATOM 1911 C CA . LEU A 1 231 ? -0.812 -2.427 20.051 1.00 89.81 231 LEU A CA 1
ATOM 1912 C C . LEU A 1 231 ? 0.184 -3.446 19.483 1.00 89.81 231 LEU A C 1
ATOM 1914 O O . LEU A 1 231 ? -0.201 -4.577 19.196 1.00 89.81 231 LEU A O 1
ATOM 1918 N N . LYS A 1 232 ? 1.471 -3.085 19.387 1.00 90.25 232 LYS A N 1
ATOM 1919 C CA . LYS A 1 232 ? 2.523 -4.009 18.930 1.00 90.25 232 LYS A CA 1
ATOM 1920 C C . LYS A 1 232 ? 2.602 -5.277 19.789 1.00 90.25 232 LYS A C 1
ATOM 1922 O O . LYS A 1 232 ? 2.846 -6.353 19.259 1.00 90.25 232 LYS A O 1
ATOM 1927 N N . GLU A 1 233 ? 2.380 -5.174 21.098 1.00 90.19 233 GLU A N 1
ATOM 1928 C CA . GLU A 1 233 ? 2.337 -6.330 22.001 1.00 90.19 233 GLU A CA 1
ATOM 1929 C C . GLU A 1 233 ? 1.116 -7.224 21.746 1.00 90.19 233 GLU A C 1
ATOM 1931 O O . GLU A 1 233 ? 1.283 -8.433 21.589 1.00 90.19 233 GLU A O 1
ATOM 1936 N N . LYS A 1 234 ? -0.089 -6.650 21.620 1.00 90.94 234 LYS A N 1
ATOM 1937 C CA . LYS A 1 234 ? -1.312 -7.406 21.291 1.00 90.94 234 LYS A CA 1
ATOM 1938 C C . LYS A 1 234 ? -1.203 -8.120 19.939 1.00 90.94 234 LYS A C 1
ATOM 1940 O O . LYS A 1 234 ? -1.668 -9.250 19.805 1.00 90.94 234 LYS A O 1
ATOM 1945 N N . LEU A 1 235 ? -0.532 -7.511 18.961 1.00 92.44 235 LEU A N 1
ATOM 1946 C CA . LEU A 1 235 ? -0.311 -8.100 17.637 1.00 92.44 235 LEU A CA 1
ATOM 1947 C C . LEU A 1 235 ? 0.599 -9.338 17.643 1.00 92.44 235 LEU A C 1
ATOM 1949 O O . LEU A 1 235 ? 0.531 -10.135 16.710 1.00 92.44 235 LEU A O 1
ATOM 1953 N N . LYS A 1 236 ? 1.408 -9.563 18.689 1.00 89.69 236 LYS A N 1
ATOM 1954 C CA . LYS A 1 236 ? 2.241 -10.776 18.791 1.00 89.69 236 LYS A CA 1
ATOM 1955 C C . LYS A 1 236 ? 1.414 -12.059 18.862 1.00 89.69 236 LYS A C 1
ATOM 1957 O O . LYS A 1 236 ? 1.851 -13.070 18.327 1.00 89.69 236 LYS A O 1
ATOM 1962 N N . ASN A 1 237 ? 0.240 -11.989 19.488 1.00 87.56 237 ASN A N 1
ATOM 1963 C CA . ASN A 1 237 ? -0.642 -13.133 19.740 1.00 87.56 237 ASN A CA 1
ATOM 1964 C C . ASN A 1 237 ? -1.980 -13.012 18.998 1.00 87.56 237 ASN A C 1
ATOM 1966 O O . ASN A 1 237 ? -2.938 -13.715 19.315 1.00 87.56 237 ASN A O 1
ATOM 1970 N N . CYS A 1 238 ? -2.083 -12.079 18.051 1.00 91.19 238 CYS A N 1
ATOM 1971 C CA . CYS A 1 238 ? -3.325 -11.858 17.335 1.00 91.19 238 CYS A CA 1
ATOM 1972 C C . CYS A 1 238 ? -3.614 -13.011 16.360 1.00 91.19 238 CYS A C 1
ATOM 1974 O O . CYS A 1 238 ? -2.734 -13.456 15.623 1.00 91.19 238 CYS A O 1
ATOM 1976 N N . LYS A 1 239 ? -4.874 -13.461 16.329 1.00 94.31 239 LYS A N 1
ATOM 1977 C CA . LYS A 1 239 ? -5.367 -14.399 15.319 1.00 94.31 239 LYS A CA 1
ATOM 1978 C C . LYS A 1 239 ? -5.569 -13.662 13.996 1.00 94.31 239 LYS A C 1
ATOM 1980 O O . LYS A 1 239 ? -6.492 -12.855 13.880 1.00 94.31 239 LYS A O 1
ATOM 1985 N N . VAL A 1 240 ? -4.734 -13.983 13.012 1.00 96.50 240 VAL A N 1
ATOM 1986 C CA . VAL A 1 240 ? -4.868 -13.478 11.642 1.00 96.50 240 VAL A CA 1
ATOM 1987 C C . VAL A 1 240 ? -6.141 -14.041 11.007 1.00 96.50 240 VAL A C 1
ATOM 1989 O O . VAL A 1 240 ? -6.475 -15.217 11.169 1.00 96.50 240 VAL A O 1
ATOM 1992 N N . ARG A 1 241 ? -6.877 -13.167 10.327 1.00 96.75 241 ARG A N 1
ATOM 1993 C CA . ARG A 1 241 ? -8.043 -13.473 9.497 1.00 96.75 241 ARG A CA 1
ATOM 1994 C C . ARG A 1 241 ? -7.729 -13.105 8.056 1.00 96.75 241 ARG A C 1
ATOM 1996 O O . ARG A 1 241 ? -6.869 -12.265 7.818 1.00 96.75 241 ARG A O 1
ATOM 2003 N N . HIS A 1 242 ? -8.467 -13.694 7.126 1.00 96.31 242 HIS A N 1
ATOM 2004 C CA . HIS A 1 242 ? -8.261 -13.514 5.694 1.00 96.31 242 HIS A CA 1
ATOM 2005 C C . HIS A 1 242 ? -9.545 -12.989 5.062 1.00 96.31 242 HIS A C 1
ATOM 2007 O O . HIS A 1 242 ? -10.637 -13.452 5.402 1.00 96.31 242 HIS A O 1
ATOM 2013 N N . LYS A 1 243 ? -9.417 -12.025 4.153 1.00 95.50 243 LYS A N 1
ATOM 2014 C CA . LYS A 1 243 ? -10.524 -11.531 3.334 1.00 95.50 243 LYS A CA 1
ATOM 2015 C C . LYS A 1 243 ? -10.078 -11.428 1.886 1.00 95.50 243 LYS A C 1
ATOM 2017 O O . LYS A 1 243 ? -9.080 -10.774 1.600 1.00 95.50 243 LYS A O 1
ATOM 2022 N N . GLU A 1 244 ? -10.813 -12.066 0.988 1.00 97.38 244 GLU A N 1
ATOM 2023 C CA . GLU A 1 244 ? -10.550 -12.000 -0.448 1.00 97.38 244 GLU A CA 1
ATOM 2024 C C . GLU A 1 244 ? -11.393 -10.919 -1.113 1.00 97.38 244 GLU A C 1
ATOM 2026 O O . GLU A 1 244 ? -12.544 -10.684 -0.738 1.00 97.38 244 GLU A O 1
ATOM 2031 N N . VAL A 1 245 ? -10.800 -10.255 -2.100 1.00 96.81 245 VAL A N 1
ATOM 2032 C CA . VAL A 1 245 ? -11.397 -9.123 -2.804 1.00 96.81 245 VAL A CA 1
ATOM 2033 C C . VAL A 1 245 ? -11.095 -9.244 -4.280 1.00 96.81 245 VAL A C 1
ATOM 2035 O O . VAL A 1 245 ? -9.943 -9.431 -4.669 1.00 96.81 245 VAL A O 1
ATOM 2038 N N . GLN A 1 246 ? -12.127 -9.116 -5.104 1.00 97.62 246 GLN A N 1
ATOM 2039 C CA . GLN A 1 246 ? -11.984 -9.053 -6.549 1.00 97.62 246 GLN A CA 1
ATOM 2040 C C . GLN A 1 246 ? -11.761 -7.603 -6.975 1.00 97.62 246 GLN A C 1
ATOM 2042 O O . GLN A 1 246 ? -12.616 -6.746 -6.753 1.00 97.62 246 GLN A O 1
ATOM 2047 N N . LEU A 1 247 ? -10.615 -7.340 -7.592 1.00 96.94 247 LEU A N 1
ATOM 2048 C CA . LEU A 1 247 ? -10.285 -6.083 -8.246 1.00 96.94 247 LEU A CA 1
ATOM 2049 C C . LEU A 1 247 ? -10.569 -6.214 -9.744 1.00 96.94 247 LEU A C 1
ATOM 2051 O O . LEU A 1 247 ? -9.902 -6.981 -10.444 1.00 96.94 247 LEU A O 1
ATOM 2055 N N . CYS A 1 248 ? -11.540 -5.464 -10.247 1.00 96.06 248 CYS A N 1
ATOM 2056 C CA . CYS A 1 248 ? -12.009 -5.573 -11.627 1.00 96.06 248 CYS A CA 1
ATOM 2057 C C . CYS A 1 248 ? -12.030 -4.224 -12.354 1.00 96.06 248 CYS A C 1
ATOM 2059 O O . CYS A 1 248 ? -11.745 -3.176 -11.775 1.00 96.06 248 CYS A O 1
ATOM 2061 N N . THR A 1 249 ? -12.323 -4.250 -13.652 1.00 93.44 249 THR A N 1
ATOM 2062 C CA . THR A 1 249 ? -12.490 -3.021 -14.435 1.00 93.44 249 THR A CA 1
ATOM 2063 C C . THR A 1 249 ? -13.814 -2.333 -14.104 1.00 93.44 249 THR A C 1
ATOM 2065 O O . THR A 1 249 ? -14.858 -2.983 -14.036 1.00 93.44 249 THR A O 1
ATOM 2068 N N . LEU A 1 250 ? -13.779 -1.014 -13.925 1.00 88.38 250 LEU A N 1
ATOM 2069 C CA . LEU A 1 250 ? -14.980 -0.190 -13.848 1.00 88.38 250 LEU A CA 1
ATOM 2070 C C . LEU A 1 250 ? -15.509 0.048 -15.268 1.00 88.38 250 LEU A C 1
ATOM 2072 O O . LEU A 1 250 ? -14.825 0.646 -16.103 1.00 88.38 250 LEU A O 1
ATOM 2076 N N . GLN A 1 251 ? -16.714 -0.455 -15.543 1.00 77.69 251 GLN A N 1
ATOM 2077 C CA . GLN A 1 251 ? -17.428 -0.181 -16.788 1.00 77.69 251 GLN A CA 1
ATOM 2078 C C . GLN A 1 251 ? -17.940 1.263 -16.738 1.00 77.69 251 GLN A C 1
ATOM 2080 O O . GLN A 1 251 ? -18.664 1.620 -15.811 1.00 77.69 251 GLN A O 1
ATOM 2085 N N . LYS A 1 252 ? -17.519 2.089 -17.699 1.00 58.16 252 LYS A N 1
ATOM 2086 C CA . LYS A 1 252 ? -18.059 3.436 -17.914 1.00 58.16 252 LYS A CA 1
ATOM 2087 C C . LYS A 1 252 ? -19.197 3.400 -18.920 1.00 58.16 252 LYS A C 1
ATOM 2089 O O . LYS A 1 252 ? -19.076 2.611 -19.885 1.00 58.16 252 LYS A O 1
#

Sequence (252 aa):
MVEIGRVFFYPEKDKRTLNKLTVVTLECHSKNVEKLVDKWRLKGDVQDISATSELLKEAARKHDNGKPQKFKLKYDFLQESFIYSFAGHRFAVYEEHPYLNQLIRLHHEFSVDSITQAKSVLNRSKYSEFVDNFQFDLYTLEMCDQIEAETASYMFTGNAEPRVFMEFSGERLNENTVAIYPYPFKENPITLTFDYCEVYLDKPYSITEDISQNKNKPFGTLELTKLSKKLKEKLKNCKVRHKEVQLCTLQK

Foldseek 3Di:
DFAAPDKDFDADPAQQKTFKMKGWGNQLLLVQLLLQLVQFADPDPDDDCPVCSVLLSVLSNCLQVLQRVQWFWDADPVVRHIDIDSPCSLVSDDDPPLLSNLLSNCLVPLDPVSLVVSLVVCCPDPNVVCSVVSNVSSVSSNVSSQVSQQQVCCQRVVHGPDDPPDDKDWDDPDNFEIAMPPDRGPDFWDKRKTKMFMDGDPDIDGDDCVQVPCPPDPPVGPVRVVVVVVVVVRSVPTDIDMGIHIYGHDDD

Secondary structure (DSSP, 8-state):
---EEEEEEEE-SSTTEEEEEEEEEHHHHHHHHHHHHHTB---SSS--GGGGHHHHHHHHHHTTTTHHHH-EEEEETTTTEEEEE-TTGGGS---SSHHHHHHHHHTT---HHHHHHHHHHHHTTTTGGGTTTHHHHHHHHHHHHHHHHHHHHHHHHSS----TTS--EEEEEETTEEEEES--BSSSSEEEEEEEEEEEEEEEEE--HHHHS-TTSS-SHHHHHHHHHHHHHHHTT---EEEEEEEEEPP-

pLDDT: mean 87.47, std 12.88, range [42.75, 98.44]